Protein AF-A0A7V7VNX6-F1 (afdb_monomer)

Mean predicted aligned error: 12.17 Å

Secondary structure (DSSP, 8-state):
-----------PPP-------------S---SS-TTHHHHHHHH------GGGT---TTSS-TTTTTT-EEEEEEETTT--EEEEEEE-HHHHHHHHHHSB-EEEETTTTEEEETTTTTS--EEEEEEEE-TTS--EEEEEEESS-SSTTS-S-SSSSPP--TTHHHHHHHHHHHHHHHS---TTSHHHHHHHH-HHHHHHHHHHHHHHHHHHHHTT-HHHHHHHHHHHHHHHHHHHHHTT--HHHHHHHHHHHHHTTT-

Sequence (260 aa):
MKIISKPIVDQREPSFNVATADIKEGNLEAYSHSEQEVLEERHAGSSEFTTAALECESSLLDWEKMKGLLPAIVQHAQTGDVLMLGYMNQEAYVQTVSTRKVTFLSRSKQSLWRKGDTSGNSMEVQSIRTDCDHDVLLVLVLPKGPACHLGYSSCFQPPVSTDLGFIKTLITTIAERATAGADPIRYTTQLLNEGRERCAQKVGEEAVETVIAAVGKKPHELINETADLLFHMLVLLQACNSDFFDVIECLKKRHLKKIQ

pLDDT: mean 79.87, std 24.92, range [25.05, 98.62]

Solvent-accessible surface area (backbone atoms only — not comparable to full-atom values): 15212 Å² total; per-residue (Å²): 133,83,78,81,72,78,75,87,73,92,69,81,79,78,89,75,86,72,81,85,75,89,75,79,90,74,78,99,80,85,89,85,82,58,76,65,58,63,59,54,54,74,73,71,68,78,70,86,71,59,73,80,79,35,54,62,63,77,86,68,44,39,39,73,88,44,73,50,44,32,47,32,41,33,27,34,63,91,70,68,46,68,26,46,77,49,34,25,31,70,67,24,46,53,47,19,66,76,65,34,35,48,30,26,41,37,86,89,74,75,40,79,46,52,53,23,79,88,75,64,29,28,33,39,54,67,32,41,44,59,54,97,79,27,54,40,35,42,35,26,19,53,64,51,62,38,64,21,95,86,65,35,68,31,62,59,76,77,82,83,70,51,86,71,37,45,57,54,54,50,52,53,53,52,54,49,44,72,68,70,53,90,56,68,89,40,70,71,37,40,42,57,72,64,31,56,69,50,28,49,49,51,31,53,52,26,49,52,49,23,51,51,22,55,76,68,71,35,70,72,55,25,55,51,28,46,50,51,26,52,51,32,46,54,52,31,31,56,60,67,77,41,59,71,68,58,54,52,50,53,50,52,54,57,54,54,65,73,75,110

Nearest PDB structures (foldseek):
  7bgn-assembly3_E  TM=6.927E-01  e=2.477E-18  Medicago truncatula
  7bgm-assembly1_B  TM=6.803E-01  e=1.051E-17  Medicago truncatula
  7bgn-assembly2_D  TM=6.864E-01  e=2.039E-17  Medicago truncatula
  7bgn-assembly3_F  TM=6.843E-01  e=1.702E-17  Medicago truncatula
  7bgn-assembly2_C  TM=6.842E-01  e=3.505E-17  Medicago truncatula

Foldseek 3Di:
DPPPPDDPDPDDDDDDDDDDDDDPDDDPPDPDPCPVVVVVVVPVPPPPPDLVQAEDDPVLAPCVVVVQKAKEFEAAQQQRFGADIAIAGPVQRVCCSVVQWRWGQDPVVRDIDTQCPVPVFIWGFRHWDADPNRRHIYTHTHTPAASDPVRHVHPDPPGDADPSSVVVVLLVVLLCLCVVDQPVVDPSSVQLVVALVSLVVQLVVLVVQLVVCVVVVPVVSNVVSVVSNSSSVSSNCVRVVHDVSVVVVVVVVVVVVVVD

Radius of gyration: 24.49 Å; Cα contacts (8 Å, |Δi|>4): 299; chains: 1; bounding box: 50×39×76 Å

Structure (mmCIF, N/CA/C/O backbone):
data_AF-A0A7V7VNX6-F1
#
_entry.id   AF-A0A7V7VNX6-F1
#
loop_
_atom_site.group_PDB
_atom_site.id
_atom_site.type_symbol
_atom_site.label_atom_id
_atom_site.label_alt_id
_atom_site.label_comp_id
_atom_site.label_asym_id
_atom_site.label_entity_id
_atom_site.label_seq_id
_atom_site.pdbx_PDB_ins_code
_atom_site.Cartn_x
_atom_site.Cartn_y
_atom_site.Cartn_z
_atom_site.occupancy
_atom_site.B_iso_or_equiv
_atom_site.auth_seq_id
_atom_site.auth_comp_id
_atom_site.auth_asym_id
_atom_site.auth_atom_id
_atom_site.pdbx_PDB_model_num
ATOM 1 N N . MET A 1 1 ? 21.314 2.565 -1.904 1.00 30.91 1 MET A N 1
ATOM 2 C CA . MET A 1 1 ? 21.515 1.630 -3.028 1.00 30.91 1 MET A CA 1
ATOM 3 C C . MET A 1 1 ? 21.809 2.466 -4.269 1.00 30.91 1 MET A C 1
ATOM 5 O O . MET A 1 1 ? 20.925 3.185 -4.717 1.00 30.91 1 MET A O 1
ATOM 9 N N . LYS A 1 2 ? 23.070 2.518 -4.726 1.00 25.05 2 LYS A N 1
ATOM 10 C CA . LYS A 1 2 ? 23.410 3.151 -6.010 1.00 25.05 2 LYS A CA 1
ATOM 11 C C . LYS A 1 2 ? 22.884 2.211 -7.091 1.00 25.05 2 LYS A C 1
ATOM 13 O O . LYS A 1 2 ? 23.459 1.146 -7.276 1.00 25.05 2 LYS A O 1
ATOM 18 N N . ILE A 1 3 ? 21.777 2.572 -7.734 1.00 36.31 3 ILE A N 1
ATOM 19 C CA . ILE A 1 3 ? 21.431 1.993 -9.033 1.00 36.31 3 ILE A CA 1
ATOM 20 C C . ILE A 1 3 ? 22.605 2.379 -9.932 1.00 36.31 3 ILE A C 1
ATOM 22 O O . ILE A 1 3 ? 22.903 3.568 -10.069 1.00 36.31 3 ILE A O 1
ATOM 26 N N . ILE A 1 4 ? 23.367 1.392 -10.397 1.00 33.25 4 ILE A N 1
ATOM 27 C CA . ILE A 1 4 ? 24.495 1.625 -11.295 1.00 33.25 4 ILE A CA 1
ATOM 28 C C . ILE A 1 4 ? 23.865 1.991 -12.635 1.00 33.25 4 ILE A C 1
ATOM 30 O O . ILE A 1 4 ? 23.543 1.125 -13.436 1.00 33.25 4 ILE A O 1
ATOM 34 N N . SER A 1 5 ? 23.621 3.282 -12.843 1.00 42.94 5 SER A N 1
ATOM 35 C CA . SER A 1 5 ? 23.210 3.817 -14.133 1.00 42.94 5 SER A CA 1
ATOM 36 C C . SER A 1 5 ? 24.310 3.498 -15.146 1.00 42.94 5 SER A C 1
ATOM 38 O O . SER A 1 5 ? 25.433 3.998 -14.996 1.00 42.94 5 SER A O 1
ATOM 40 N N . LYS A 1 6 ? 24.005 2.667 -16.156 1.00 39.03 6 LYS A N 1
ATOM 41 C CA . LYS A 1 6 ? 24.826 2.554 -17.371 1.00 39.03 6 LYS A CA 1
ATOM 42 C C . LYS A 1 6 ? 25.062 4.001 -17.877 1.00 39.03 6 LYS A C 1
ATOM 44 O O . LYS A 1 6 ? 24.100 4.772 -17.938 1.00 39.03 6 LYS A O 1
ATOM 49 N N . PRO A 1 7 ? 26.310 4.436 -18.137 1.00 33.41 7 PRO A N 1
ATOM 50 C CA . PRO A 1 7 ? 26.568 5.793 -18.614 1.00 33.41 7 PRO A CA 1
ATOM 51 C C . PRO A 1 7 ? 25.861 6.014 -19.954 1.00 33.4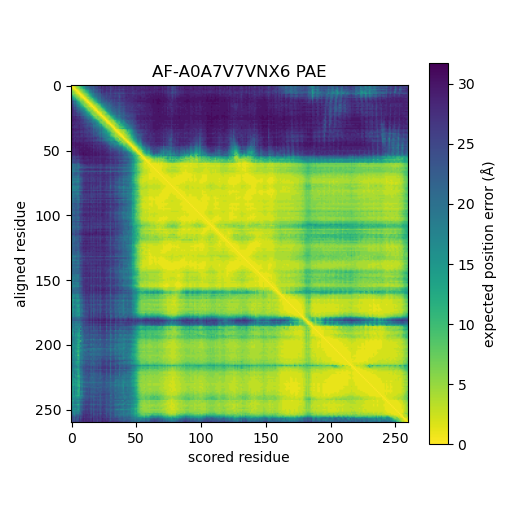1 7 PRO A C 1
ATOM 53 O O . PRO A 1 7 ? 25.836 5.115 -20.792 1.00 33.41 7 PRO A O 1
ATOM 56 N N . ILE A 1 8 ? 25.296 7.208 -20.150 1.00 39.75 8 ILE A N 1
ATOM 57 C CA . ILE A 1 8 ? 24.725 7.626 -21.434 1.00 39.75 8 ILE A CA 1
ATOM 58 C C . ILE A 1 8 ? 25.873 7.647 -22.441 1.00 39.75 8 ILE A C 1
ATOM 60 O O . ILE A 1 8 ? 26.748 8.512 -22.378 1.00 39.75 8 ILE A O 1
ATOM 64 N N . VAL A 1 9 ? 25.902 6.663 -23.335 1.00 34.81 9 VAL A N 1
ATOM 65 C CA . VAL A 1 9 ? 26.851 6.646 -24.441 1.00 34.81 9 VAL A CA 1
ATOM 66 C C . VAL A 1 9 ? 26.201 7.392 -25.600 1.00 34.81 9 VAL A C 1
ATOM 68 O O . VAL A 1 9 ? 25.237 6.911 -26.188 1.00 34.81 9 VAL A O 1
ATOM 71 N N . ASP A 1 10 ? 26.730 8.574 -25.908 1.00 38.22 10 ASP A N 1
ATOM 72 C CA . ASP A 1 10 ? 26.496 9.280 -27.170 1.00 38.22 10 ASP A CA 1
ATOM 73 C C . ASP A 1 10 ? 27.102 8.440 -28.308 1.00 38.22 10 ASP A C 1
ATOM 75 O O . ASP A 1 10 ? 28.297 8.515 -28.603 1.00 38.22 10 ASP A O 1
ATOM 79 N N . GLN A 1 11 ? 26.296 7.538 -28.872 1.00 37.41 11 GLN A N 1
ATOM 80 C CA . GLN A 1 11 ? 26.619 6.809 -30.093 1.00 37.41 11 GLN A CA 1
ATOM 81 C C . GLN A 1 11 ? 25.861 7.474 -31.235 1.00 37.41 11 GLN A C 1
ATOM 83 O O . GLN A 1 11 ? 24.648 7.324 -31.370 1.00 37.41 11 GLN A O 1
ATOM 88 N N . ARG A 1 12 ? 26.604 8.205 -32.067 1.00 33.88 12 ARG A N 1
ATOM 89 C CA . ARG A 1 12 ? 26.145 8.651 -33.383 1.00 33.88 12 ARG A CA 1
ATOM 90 C C . ARG A 1 12 ? 25.553 7.461 -34.142 1.00 33.88 12 ARG A C 1
ATOM 92 O O . ARG A 1 12 ? 26.157 6.391 -34.193 1.00 33.88 12 ARG A O 1
ATOM 99 N N . GLU A 1 13 ? 24.375 7.688 -34.708 1.00 33.34 13 GLU A N 1
ATOM 100 C CA . GLU A 1 13 ? 23.545 6.716 -35.417 1.00 33.34 13 GLU A CA 1
ATOM 101 C C . GLU A 1 13 ? 24.307 5.905 -36.481 1.00 33.34 13 GLU A C 1
ATOM 103 O O . GLU A 1 13 ? 25.050 6.478 -37.284 1.00 33.34 13 GLU A O 1
ATOM 108 N N . PRO A 1 14 ? 24.032 4.598 -36.618 1.00 30.91 14 PRO A N 1
ATOM 109 C CA . PRO A 1 14 ? 24.004 3.960 -37.917 1.00 30.91 14 PRO A CA 1
ATOM 110 C C . PRO A 1 14 ? 22.605 4.134 -38.520 1.00 30.91 14 PRO A C 1
ATOM 112 O O . PRO A 1 14 ? 21.596 3.732 -37.940 1.00 30.91 14 PRO A O 1
ATOM 115 N N . SER A 1 15 ? 22.556 4.727 -39.709 1.00 32.47 15 SER A N 1
ATOM 116 C CA . SER A 1 15 ? 21.358 4.883 -40.526 1.00 32.47 15 SER A CA 1
ATOM 117 C C . SER A 1 15 ? 20.690 3.530 -40.803 1.00 32.47 15 SER A C 1
ATOM 119 O O . SER A 1 15 ? 21.150 2.739 -41.627 1.00 32.47 15 SER A O 1
ATOM 121 N N . PHE A 1 16 ? 19.569 3.269 -40.129 1.00 30.23 16 PHE A N 1
ATOM 122 C CA . PHE A 1 16 ? 18.676 2.161 -40.455 1.00 30.23 16 PHE A CA 1
ATOM 123 C C . PHE A 1 16 ? 17.602 2.642 -41.429 1.00 30.23 16 PHE A C 1
ATOM 125 O O . PHE A 1 16 ? 16.750 3.464 -41.103 1.00 30.23 16 PHE A O 1
ATOM 132 N N . ASN A 1 17 ? 17.657 2.115 -42.650 1.00 29.33 17 ASN A N 1
ATOM 133 C CA . ASN A 1 17 ? 16.668 2.361 -43.687 1.00 29.33 17 ASN A CA 1
ATOM 134 C C . ASN A 1 17 ? 15.421 1.513 -43.377 1.00 29.33 17 ASN A C 1
ATOM 136 O O . ASN A 1 17 ? 15.400 0.310 -43.647 1.00 29.33 17 ASN A O 1
ATOM 140 N N . VAL A 1 18 ? 14.407 2.112 -42.748 1.00 33.41 18 VAL A N 1
ATOM 141 C CA . VAL A 1 18 ? 13.112 1.459 -42.511 1.00 33.41 18 VAL A CA 1
ATOM 142 C C . VAL A 1 18 ? 12.285 1.568 -43.787 1.00 33.41 18 VAL A C 1
ATOM 144 O O . VAL A 1 18 ? 11.983 2.664 -44.254 1.00 33.41 18 VAL A O 1
ATOM 147 N N . ALA A 1 19 ? 11.928 0.418 -44.358 1.00 29.33 19 ALA A N 1
ATOM 148 C CA . ALA A 1 19 ? 10.994 0.332 -45.468 1.00 29.33 19 ALA A CA 1
ATOM 149 C C . ALA A 1 19 ? 9.656 0.985 -45.080 1.00 29.33 19 ALA A C 1
ATOM 151 O O . ALA A 1 19 ? 9.024 0.607 -44.094 1.00 29.33 19 ALA A O 1
ATOM 152 N N . THR A 1 20 ? 9.244 1.974 -45.866 1.00 28.77 20 THR A N 1
ATOM 153 C CA . THR A 1 20 ? 7.962 2.668 -45.767 1.00 28.77 20 THR A CA 1
ATOM 154 C C . THR A 1 20 ? 6.811 1.682 -45.964 1.00 28.77 20 THR A C 1
ATOM 156 O O . THR A 1 20 ? 6.634 1.146 -47.057 1.00 28.77 20 THR A O 1
ATOM 159 N N . ALA A 1 21 ? 6.022 1.451 -44.915 1.00 29.48 21 ALA A N 1
ATOM 160 C CA . ALA A 1 21 ? 4.681 0.898 -45.048 1.00 29.48 21 ALA A CA 1
ATOM 161 C C . ALA A 1 21 ? 3.699 2.069 -45.187 1.00 29.48 21 ALA A C 1
ATOM 163 O O . ALA A 1 21 ? 3.610 2.914 -44.297 1.00 29.48 21 ALA A O 1
ATOM 164 N N . ASP A 1 22 ? 3.003 2.118 -46.323 1.00 30.25 22 ASP A N 1
ATOM 165 C CA . ASP A 1 22 ? 1.977 3.105 -46.658 1.00 30.25 22 ASP A CA 1
ATOM 166 C C . ASP A 1 22 ? 0.866 3.152 -45.596 1.00 30.25 22 ASP A C 1
ATOM 168 O O . ASP A 1 22 ? 0.006 2.269 -45.527 1.00 30.25 22 ASP A O 1
ATOM 172 N N . ILE A 1 23 ? 0.842 4.222 -44.801 1.00 31.52 23 ILE A N 1
ATOM 173 C CA . ILE A 1 23 ? -0.334 4.610 -44.022 1.00 31.52 23 ILE A CA 1
ATOM 174 C C . ILE A 1 23 ? -1.110 5.605 -44.881 1.00 31.52 23 ILE A C 1
ATOM 176 O O . ILE A 1 23 ? -0.691 6.743 -45.074 1.00 31.52 23 ILE A O 1
ATOM 180 N N . LYS A 1 24 ? -2.242 5.151 -45.428 1.00 31.75 24 LYS A N 1
ATOM 181 C CA . LYS A 1 24 ? -3.199 6.011 -46.128 1.00 31.75 24 LYS A CA 1
ATOM 182 C C . LYS A 1 24 ? -3.706 7.096 -45.179 1.00 31.75 24 LYS A C 1
ATOM 184 O O . LYS A 1 24 ? -4.206 6.786 -44.099 1.00 31.75 24 LYS A O 1
ATOM 189 N N . GLU A 1 25 ? -3.604 8.344 -45.624 1.00 35.03 25 GLU A N 1
ATOM 190 C CA . GLU A 1 25 ? -4.180 9.520 -44.980 1.00 35.03 25 GLU A CA 1
ATOM 191 C C . GLU A 1 25 ? -5.686 9.324 -44.757 1.00 35.03 25 GLU A C 1
ATOM 193 O O . GLU A 1 25 ? -6.476 9.226 -45.697 1.00 35.03 25 GLU A O 1
ATOM 198 N N . GLY A 1 26 ? -6.070 9.239 -43.486 1.00 29.30 26 GLY A N 1
ATOM 199 C CA . GLY A 1 26 ? -7.446 9.156 -43.024 1.00 29.30 26 GLY A CA 1
ATOM 200 C C . GLY A 1 26 ? -7.670 10.154 -41.894 1.00 29.30 26 GLY A C 1
ATOM 201 O O . GLY A 1 26 ? -7.474 9.826 -40.734 1.00 29.30 26 GLY A O 1
ATOM 202 N N . ASN A 1 27 ? -8.063 11.364 -42.287 1.00 28.70 27 ASN A N 1
ATOM 203 C CA . ASN A 1 27 ? -8.837 12.365 -41.550 1.00 28.70 27 ASN A CA 1
ATOM 204 C C . ASN A 1 27 ? -8.433 12.703 -40.093 1.00 28.70 27 ASN A C 1
ATOM 206 O O . ASN A 1 27 ? -8.951 12.158 -39.120 1.00 28.70 27 ASN A O 1
ATOM 210 N N . LEU A 1 28 ? -7.575 13.719 -39.970 1.00 32.00 28 LEU A N 1
ATOM 211 C CA . LEU A 1 28 ? -7.248 14.478 -38.757 1.00 32.00 28 LEU A CA 1
ATOM 212 C C . LEU A 1 28 ? -8.370 15.475 -38.386 1.00 32.00 28 LEU A C 1
ATOM 214 O O . LEU A 1 28 ? -8.128 16.670 -38.330 1.00 32.00 28 LEU A O 1
ATOM 218 N N . GLU A 1 29 ? -9.594 15.015 -38.123 1.00 29.80 29 GLU A N 1
ATOM 219 C CA . GLU A 1 29 ? -10.657 15.854 -37.528 1.00 29.80 29 GLU A CA 1
ATOM 220 C C . GLU A 1 29 ? -11.602 15.009 -36.656 1.00 29.80 29 GLU A C 1
ATOM 222 O O . GLU A 1 29 ? -12.767 14.803 -36.979 1.00 29.80 29 GLU A O 1
ATOM 227 N N . ALA A 1 30 ? -11.092 14.468 -35.546 1.00 30.83 30 ALA A N 1
ATOM 228 C CA . ALA A 1 30 ? -11.913 13.898 -34.469 1.00 30.83 30 ALA A CA 1
ATOM 229 C C . ALA A 1 30 ? -11.092 13.760 -33.173 1.00 30.83 30 ALA A C 1
ATOM 231 O O . ALA A 1 30 ? -10.900 12.665 -32.656 1.00 30.83 30 ALA A O 1
ATOM 232 N N . TYR A 1 31 ? -10.534 14.860 -32.665 1.00 30.11 31 TYR A N 1
ATOM 233 C CA . TYR A 1 31 ? -9.806 14.858 -31.388 1.00 30.11 31 TYR A CA 1
ATOM 234 C C . TYR A 1 31 ? -10.073 16.156 -30.620 1.00 30.11 31 TYR A C 1
ATOM 236 O O . TYR A 1 31 ? -9.188 16.975 -30.398 1.00 30.11 31 TYR A O 1
ATOM 244 N N . SER A 1 32 ? -11.337 16.394 -30.268 1.00 32.91 32 SER A N 1
ATOM 245 C CA . SER A 1 32 ? -11.697 17.495 -29.362 1.00 32.91 32 SER A CA 1
ATOM 246 C C . SER A 1 32 ? -12.973 17.270 -28.542 1.00 32.91 32 SER A C 1
ATOM 248 O O . SER A 1 32 ? -13.456 18.212 -27.921 1.00 32.91 32 SER A O 1
ATOM 250 N N . HIS A 1 33 ? -13.525 16.050 -28.480 1.00 33.16 33 HIS A N 1
ATOM 251 C CA . HIS A 1 33 ? -14.776 15.765 -27.751 1.00 33.16 33 HIS A CA 1
ATOM 252 C C . HIS A 1 33 ? -14.700 14.602 -26.744 1.00 33.16 33 HIS A C 1
ATOM 254 O O . HIS A 1 33 ? -15.727 14.046 -26.389 1.00 33.16 33 HIS A O 1
ATOM 260 N N . SER A 1 34 ? -13.517 14.255 -26.222 1.00 36.22 34 SER A N 1
ATOM 261 C CA . SER A 1 34 ? -13.381 13.148 -25.252 1.00 36.22 34 SER A CA 1
ATOM 262 C C . SER A 1 34 ? -12.864 13.543 -23.863 1.00 36.22 34 SER A C 1
ATOM 264 O O . SER A 1 34 ? -12.753 12.680 -22.999 1.00 36.22 34 SER A O 1
ATOM 266 N N . GLU A 1 35 ? -12.553 14.816 -23.589 1.00 36.50 35 GLU A N 1
ATOM 267 C CA . GLU A 1 35 ? -12.113 15.214 -22.237 1.00 36.50 35 GLU A CA 1
ATOM 268 C C . GLU A 1 35 ? -13.272 15.312 -21.229 1.00 36.50 35 GLU A C 1
ATOM 270 O O . GLU A 1 35 ? -13.045 15.149 -20.032 1.00 36.50 35 GLU A O 1
ATOM 275 N N . GLN A 1 36 ? -14.518 15.500 -21.686 1.00 31.97 36 GLN A N 1
ATOM 276 C CA . GLN A 1 36 ? -15.695 15.503 -20.805 1.00 31.97 36 GLN A CA 1
ATOM 277 C C . GLN A 1 36 ? -16.229 14.090 -20.507 1.00 31.97 36 GLN A C 1
ATOM 279 O O . GLN A 1 36 ? -16.573 13.820 -19.359 1.00 31.97 36 GLN A O 1
ATOM 284 N N . GLU A 1 37 ? -16.186 13.155 -21.463 1.00 30.67 37 GLU A N 1
ATOM 285 C CA . GLU A 1 37 ? -16.608 11.759 -21.226 1.00 30.67 37 GLU A CA 1
ATOM 286 C C . GLU A 1 37 ? -15.668 11.014 -20.258 1.00 30.67 37 GLU A C 1
ATOM 288 O O . GLU A 1 37 ? -16.124 10.257 -19.402 1.00 30.67 37 GLU A O 1
ATOM 293 N N . VAL A 1 38 ? -14.358 11.300 -20.286 1.00 34.22 38 VAL A N 1
ATOM 294 C CA . VAL A 1 38 ? -13.380 10.684 -19.362 1.00 34.22 38 VAL A CA 1
ATOM 295 C C . VAL A 1 38 ? -13.536 11.188 -17.915 1.00 34.22 38 VAL A C 1
ATOM 297 O O . VAL A 1 38 ? -13.136 10.505 -16.969 1.00 34.22 38 VAL A O 1
ATOM 300 N N . LEU A 1 39 ? -14.134 12.367 -17.708 1.00 31.17 39 LEU A N 1
ATOM 301 C CA . LEU A 1 39 ? -14.430 12.897 -16.372 1.00 31.17 39 LEU A CA 1
ATOM 302 C C . LEU A 1 39 ? -15.755 12.363 -15.806 1.00 31.17 39 LEU A C 1
ATOM 304 O O . LEU A 1 39 ? -15.836 12.148 -14.596 1.00 31.17 39 LEU A O 1
ATOM 308 N N . GLU A 1 40 ? -16.754 12.082 -16.646 1.00 28.52 40 GLU A N 1
ATOM 309 C CA . GLU A 1 40 ? -18.033 11.501 -16.204 1.00 28.52 40 GLU A CA 1
ATOM 310 C C . GLU A 1 40 ? -17.920 9.999 -15.880 1.00 28.52 40 GLU A C 1
ATOM 312 O O . GLU A 1 40 ? -18.500 9.531 -14.894 1.00 28.52 40 GLU A O 1
ATOM 317 N N . GLU A 1 41 ? -17.066 9.247 -16.585 1.00 29.52 41 GLU A N 1
ATOM 318 C CA . GLU A 1 41 ? -16.803 7.835 -16.255 1.00 29.52 41 GLU A CA 1
ATOM 319 C C . GLU A 1 41 ? -16.069 7.639 -14.914 1.00 29.52 41 GLU A C 1
ATOM 321 O O . GLU A 1 41 ? -16.170 6.573 -14.298 1.00 29.52 41 GLU A O 1
ATOM 326 N N . ARG A 1 42 ? -15.414 8.681 -14.374 1.00 34.56 42 ARG A N 1
ATOM 327 C CA . ARG A 1 42 ? -14.827 8.647 -13.019 1.00 34.56 42 ARG A CA 1
ATOM 328 C C . ARG A 1 42 ? -15.874 8.581 -11.903 1.00 34.56 42 ARG A C 1
ATOM 330 O O . ARG A 1 42 ? -15.495 8.354 -10.755 1.00 34.56 42 ARG A O 1
ATOM 337 N N . HIS A 1 43 ? -17.160 8.793 -12.192 1.00 33.28 43 HIS A N 1
ATOM 338 C CA . HIS A 1 43 ? -18.246 8.733 -11.200 1.00 33.28 43 HIS A CA 1
ATOM 339 C C . HIS A 1 43 ? -19.267 7.609 -11.439 1.00 33.28 43 HIS A C 1
ATOM 341 O O . HIS A 1 43 ? -20.097 7.367 -10.567 1.00 33.28 43 HIS A O 1
ATOM 347 N N . ALA A 1 44 ? -19.183 6.872 -12.551 1.00 29.02 44 ALA A N 1
ATOM 348 C CA . ALA A 1 44 ? -20.148 5.818 -12.895 1.00 29.02 44 ALA A CA 1
ATOM 349 C C . ALA A 1 44 ? -19.641 4.377 -12.655 1.00 29.02 44 ALA A C 1
ATOM 351 O O . ALA A 1 44 ? -20.372 3.411 -12.862 1.00 29.02 44 ALA A O 1
ATOM 352 N N . GLY A 1 45 ? -18.395 4.211 -12.203 1.00 31.20 45 GLY A N 1
ATOM 353 C CA . GLY A 1 45 ? -17.734 2.910 -12.045 1.00 31.20 45 GLY A CA 1
ATOM 354 C C . GLY A 1 45 ? -17.749 2.313 -10.635 1.00 31.20 45 GLY A C 1
ATOM 355 O O . GLY A 1 45 ? -16.879 1.494 -10.331 1.00 31.20 45 GLY A O 1
ATOM 356 N N . SER A 1 46 ? -18.682 2.704 -9.760 1.00 35.00 46 SER A N 1
ATOM 357 C CA . SER A 1 46 ? -18.901 2.007 -8.488 1.00 35.00 46 SER A CA 1
ATOM 358 C C . SER A 1 46 ? -19.530 0.642 -8.775 1.00 35.00 46 SER A C 1
ATOM 360 O O . SER A 1 46 ? -20.751 0.495 -8.780 1.00 35.00 46 SER A O 1
ATOM 362 N N . SER A 1 47 ? -18.690 -0.353 -9.067 1.00 37.94 47 SER A N 1
ATOM 363 C CA . SER A 1 47 ? -19.120 -1.746 -9.155 1.00 37.94 47 SER A CA 1
ATOM 364 C C . SER A 1 47 ? -19.873 -2.101 -7.878 1.00 37.94 47 SER A C 1
ATOM 366 O O . SER A 1 47 ? -19.341 -1.873 -6.788 1.00 37.94 47 SER A O 1
ATOM 368 N N . GLU A 1 48 ? -21.073 -2.657 -8.020 1.00 34.09 48 GLU A N 1
ATOM 369 C CA . GLU A 1 48 ? -21.860 -3.263 -6.950 1.00 34.09 48 GLU A CA 1
ATOM 370 C C . GLU A 1 48 ? -21.040 -4.350 -6.234 1.00 34.09 48 GLU A C 1
ATOM 372 O O . GLU A 1 48 ? -21.147 -5.544 -6.501 1.00 34.09 48 GLU A O 1
ATOM 377 N N . PHE A 1 49 ? -20.193 -3.942 -5.292 1.00 35.97 49 PHE A N 1
ATOM 378 C CA . PHE A 1 49 ? -19.755 -4.810 -4.216 1.00 35.97 49 PHE A CA 1
ATOM 379 C C . PHE A 1 49 ? -20.951 -4.940 -3.285 1.00 35.97 49 PHE A C 1
ATOM 381 O O . PHE A 1 49 ? -21.213 -4.070 -2.456 1.00 35.97 49 PHE A O 1
ATOM 388 N N . THR A 1 50 ? -21.711 -6.018 -3.456 1.00 33.12 50 THR A N 1
ATOM 389 C CA . THR A 1 50 ? -22.772 -6.410 -2.528 1.00 33.12 50 THR A CA 1
ATOM 390 C C . THR A 1 50 ? -22.263 -6.311 -1.089 1.00 33.12 50 THR A C 1
ATOM 392 O O . THR A 1 50 ? -21.224 -6.886 -0.750 1.00 33.12 50 THR A O 1
ATOM 395 N N . THR A 1 51 ? -23.016 -5.610 -0.243 1.00 41.00 51 THR A N 1
ATOM 396 C CA . THR A 1 51 ? -22.757 -5.324 1.180 1.00 41.00 51 THR A CA 1
ATOM 397 C C . THR A 1 51 ? -22.331 -6.565 1.984 1.00 41.00 51 THR A C 1
ATOM 399 O O . THR A 1 51 ? -21.551 -6.460 2.924 1.00 41.00 51 THR A O 1
ATOM 402 N N . ALA A 1 52 ? -22.741 -7.759 1.545 1.00 39.81 52 ALA A N 1
ATOM 403 C CA . ALA A 1 52 ? -22.405 -9.055 2.135 1.00 39.81 52 ALA A CA 1
ATOM 404 C C . ALA A 1 52 ? -20.907 -9.442 2.101 1.00 39.81 52 ALA A C 1
ATOM 406 O O . ALA A 1 52 ? -20.475 -10.249 2.915 1.00 39.81 52 ALA A O 1
ATOM 407 N N . ALA A 1 53 ? -20.090 -8.887 1.196 1.00 46.78 53 ALA A N 1
ATOM 408 C CA . ALA A 1 53 ? -18.658 -9.223 1.110 1.00 46.78 53 ALA A CA 1
ATOM 409 C C . ALA A 1 53 ? -17.759 -8.349 2.012 1.00 46.78 53 ALA A C 1
ATOM 411 O O . ALA A 1 53 ? -16.548 -8.580 2.121 1.00 46.78 53 ALA A O 1
ATOM 412 N N . LEU A 1 54 ? -18.327 -7.317 2.637 1.00 57.25 54 LEU A N 1
ATOM 413 C CA . LEU A 1 54 ? -17.582 -6.227 3.270 1.00 57.25 54 LEU A CA 1
ATOM 414 C C . LEU A 1 54 ? -17.404 -6.415 4.784 1.00 57.25 54 LEU A C 1
ATOM 416 O O . LEU A 1 54 ? -16.451 -5.882 5.355 1.00 57.25 54 LEU A O 1
ATOM 420 N N . GLU A 1 55 ? -18.269 -7.195 5.429 1.00 67.56 55 GLU A N 1
ATOM 421 C CA . GLU A 1 55 ? -18.450 -7.165 6.882 1.00 67.56 55 GLU A CA 1
ATOM 422 C C . GLU A 1 55 ? -18.543 -8.587 7.453 1.00 67.56 55 GLU A C 1
ATOM 424 O O . GLU A 1 55 ? -19.181 -9.462 6.874 1.00 67.56 55 GLU A O 1
ATOM 429 N N . CYS A 1 56 ? -17.886 -8.827 8.590 1.00 75.00 56 CYS A N 1
ATOM 430 C CA . CYS A 1 56 ? -18.126 -10.027 9.385 1.00 75.00 56 CYS A CA 1
ATOM 431 C C . CYS A 1 56 ? -19.417 -9.813 10.187 1.00 75.00 56 CYS A C 1
ATOM 433 O O . CYS A 1 56 ? -19.634 -8.735 10.750 1.00 75.00 56 CYS A O 1
ATOM 435 N N . GLU A 1 57 ? -20.302 -10.802 10.240 1.00 79.25 57 GLU A N 1
ATOM 436 C CA . GLU A 1 57 ? -21.500 -10.665 11.059 1.00 79.25 57 GLU A CA 1
ATOM 437 C C . GLU A 1 57 ? -21.099 -10.611 12.540 1.00 79.25 57 GLU A C 1
ATOM 439 O O . GLU A 1 57 ? -20.412 -11.499 13.039 1.00 79.25 57 GLU A O 1
ATOM 444 N N . SER A 1 58 ? -21.516 -9.563 13.259 1.00 81.56 58 SER A N 1
ATOM 445 C CA . SER A 1 58 ? -21.112 -9.360 14.661 1.00 81.56 58 SER A CA 1
ATOM 446 C C . SER A 1 58 ? -21.523 -10.515 15.584 1.00 81.56 58 SER A C 1
ATOM 448 O O . SER A 1 58 ? -20.959 -10.631 16.671 1.00 81.56 58 SER A O 1
ATOM 450 N N . SER A 1 59 ? -22.522 -11.306 15.183 1.00 84.56 59 SER A N 1
ATOM 451 C CA . SER A 1 59 ? -23.042 -12.483 15.886 1.00 84.56 59 SER A CA 1
ATOM 452 C C . SER A 1 59 ? -22.096 -13.687 15.840 1.00 84.56 59 SER A C 1
ATOM 454 O O . SER A 1 59 ? -22.196 -14.552 16.703 1.00 84.56 59 SER A O 1
ATOM 456 N N . LEU A 1 60 ? -21.179 -13.740 14.867 1.00 89.88 60 LEU A N 1
ATOM 457 C CA . LEU A 1 60 ? -20.201 -14.823 14.711 1.00 89.88 60 LEU A CA 1
ATOM 458 C C . LEU A 1 60 ? -18.955 -14.636 15.582 1.00 89.88 60 LEU A C 1
ATOM 460 O O . LEU A 1 60 ? -18.202 -15.582 15.777 1.00 89.88 60 LEU A O 1
ATOM 464 N N . LEU A 1 61 ? -18.720 -13.418 16.072 1.00 95.31 61 LEU A N 1
ATOM 465 C CA . LEU A 1 61 ? -17.516 -13.059 16.813 1.00 95.31 61 LEU A CA 1
ATOM 466 C C . LEU A 1 61 ? -17.584 -13.540 18.265 1.00 95.31 61 LEU A C 1
ATOM 468 O O . LEU A 1 61 ? -18.587 -13.322 18.953 1.00 95.31 61 LEU A O 1
ATOM 472 N N . ASP A 1 62 ? -16.490 -14.117 18.759 1.00 96.19 62 ASP A N 1
ATOM 473 C CA . ASP A 1 62 ? -16.404 -14.660 20.115 1.00 96.19 62 ASP A CA 1
ATOM 474 C C . ASP A 1 62 ? -16.076 -13.566 21.146 1.00 96.19 62 ASP A C 1
ATOM 476 O O . ASP A 1 62 ? -14.994 -13.472 21.739 1.00 96.19 62 ASP A O 1
ATOM 480 N N . TRP A 1 63 ? -17.054 -12.681 21.351 1.00 96.50 63 TRP A N 1
ATOM 481 C CA . TRP A 1 63 ? -16.971 -11.619 22.349 1.00 96.50 63 TRP A CA 1
ATOM 482 C C . TRP A 1 63 ? -16.805 -12.176 23.763 1.00 96.50 63 TRP A C 1
ATOM 484 O O . TRP A 1 63 ? -16.131 -11.548 24.574 1.00 96.50 63 TRP A O 1
ATOM 494 N N . GLU A 1 64 ? -17.408 -13.321 24.086 1.00 96.69 64 GLU A N 1
ATOM 495 C CA . GLU A 1 64 ? -17.378 -13.880 25.440 1.00 96.69 64 GLU A CA 1
ATOM 496 C C . GLU A 1 64 ? -15.971 -14.356 25.815 1.00 96.69 64 GLU A C 1
ATOM 498 O O . GLU A 1 64 ? -15.434 -13.917 26.841 1.00 96.69 64 GLU A O 1
ATOM 503 N N . LYS A 1 65 ? -15.329 -15.156 24.949 1.00 96.25 65 LYS A N 1
ATOM 504 C CA . LYS A 1 65 ? -13.939 -15.614 25.123 1.00 96.25 65 LYS A CA 1
ATOM 505 C C . LYS A 1 65 ? -12.988 -14.442 25.344 1.00 96.25 65 LYS A C 1
ATOM 507 O O . LYS A 1 65 ? -12.133 -14.488 26.234 1.00 96.25 65 LYS A O 1
ATOM 512 N N . MET A 1 66 ? -13.197 -13.355 24.602 1.00 97.31 66 MET A N 1
ATOM 513 C CA . MET A 1 66 ? -12.375 -12.143 24.669 1.00 97.31 66 MET A CA 1
ATOM 514 C C . MET A 1 66 ? -12.894 -11.082 25.647 1.00 97.31 66 MET A C 1
ATOM 516 O O . MET A 1 66 ? -12.418 -9.944 25.644 1.00 97.31 66 MET A O 1
ATOM 520 N N . LYS A 1 67 ? -13.840 -11.437 26.530 1.00 96.38 67 LYS A N 1
ATOM 521 C CA . LYS A 1 67 ? -14.380 -10.566 27.594 1.00 96.38 67 LYS A CA 1
ATOM 522 C C . LYS A 1 67 ? -14.898 -9.218 27.071 1.00 96.38 67 LYS A C 1
ATOM 524 O O . LYS A 1 67 ? -14.667 -8.167 27.668 1.00 96.38 67 LYS A O 1
ATOM 529 N N . GLY A 1 68 ? -15.582 -9.256 25.933 1.00 95.69 68 GLY A N 1
ATOM 530 C CA . GLY A 1 68 ? -16.205 -8.122 25.257 1.00 95.69 68 GLY A CA 1
ATOM 531 C C . GLY A 1 68 ? -15.235 -7.224 24.491 1.00 95.69 68 GLY A C 1
ATOM 532 O O . GLY A 1 68 ? -15.640 -6.140 24.071 1.00 95.69 68 GLY A O 1
ATOM 533 N N . LEU A 1 69 ? -13.969 -7.627 24.325 1.00 97.38 69 LEU A N 1
ATOM 534 C CA . LEU A 1 69 ? -12.934 -6.777 23.748 1.00 97.38 69 LEU A CA 1
ATOM 535 C C . LEU A 1 69 ? -12.019 -7.543 22.783 1.00 97.38 69 LEU A C 1
ATOM 537 O O . LEU A 1 69 ? -11.014 -8.128 23.186 1.00 97.38 69 LEU A O 1
ATOM 541 N N . LEU A 1 70 ? -12.325 -7.465 21.491 1.00 98.06 70 LEU A N 1
ATOM 542 C CA . LEU A 1 70 ? -11.557 -8.140 20.449 1.00 98.06 70 LEU A CA 1
ATOM 543 C C . LEU A 1 70 ? -10.314 -7.329 20.056 1.00 98.06 70 LEU A C 1
ATOM 545 O O . LEU A 1 70 ? -10.411 -6.106 19.876 1.00 98.06 70 LEU A O 1
ATOM 549 N N . PRO A 1 71 ? -9.145 -7.966 19.877 1.00 98.38 71 PRO A N 1
ATOM 550 C CA . PRO A 1 71 ? -8.038 -7.368 19.149 1.00 98.38 71 PRO A CA 1
ATOM 551 C C . PRO A 1 71 ? -8.436 -7.129 17.687 1.00 98.38 71 PRO A C 1
ATOM 553 O O . PRO A 1 71 ? -9.062 -7.961 17.036 1.00 98.38 71 PRO A O 1
ATOM 556 N N . ALA A 1 72 ? -8.038 -5.976 17.162 1.00 98.19 72 ALA A N 1
ATOM 557 C CA . ALA A 1 72 ? -8.255 -5.585 15.779 1.00 98.19 72 ALA A CA 1
ATOM 558 C C . ALA A 1 72 ? -6.918 -5.209 15.140 1.00 98.19 72 ALA A C 1
ATOM 560 O O . ALA A 1 72 ? -6.330 -4.165 15.448 1.00 98.19 72 ALA A O 1
ATOM 561 N N . ILE A 1 73 ? -6.436 -6.078 14.256 1.00 98.50 73 ILE A N 1
ATOM 562 C CA . ILE A 1 73 ? -5.273 -5.842 13.408 1.00 98.50 73 ILE A CA 1
ATOM 563 C C . ILE A 1 73 ? -5.727 -4.963 12.249 1.00 98.50 73 ILE A C 1
ATOM 565 O O . ILE A 1 73 ? -6.612 -5.335 11.483 1.00 98.50 73 ILE A O 1
ATOM 569 N N . VAL A 1 74 ? -5.115 -3.793 12.109 1.00 98.19 74 VAL A N 1
ATOM 570 C CA . VAL A 1 74 ? -5.380 -2.888 10.992 1.00 98.19 74 VAL A CA 1
ATOM 571 C C . VAL A 1 74 ? -4.274 -3.033 9.962 1.00 98.19 74 VAL A C 1
ATOM 573 O O . VAL A 1 74 ? -3.101 -2.825 10.279 1.00 98.19 74 VAL A O 1
ATOM 576 N N . GLN A 1 75 ? -4.651 -3.356 8.729 1.00 97.00 75 GLN A N 1
ATOM 577 C CA . GLN A 1 75 ? -3.733 -3.607 7.622 1.00 97.00 75 GLN A CA 1
ATOM 578 C C . GLN A 1 75 ? -4.077 -2.721 6.420 1.00 97.00 75 GLN A C 1
ATOM 580 O O . GLN A 1 75 ? -5.243 -2.457 6.129 1.00 97.00 75 GLN A O 1
ATOM 585 N N . HIS A 1 76 ? -3.059 -2.252 5.704 1.00 94.94 76 HIS A N 1
ATOM 586 C CA . HIS A 1 76 ? -3.243 -1.490 4.476 1.00 94.94 76 HIS A CA 1
ATOM 587 C C . HIS A 1 76 ? -3.828 -2.382 3.374 1.00 94.94 76 HIS A C 1
ATOM 589 O O . HIS A 1 76 ? -3.191 -3.350 2.961 1.00 94.94 76 HIS A O 1
ATOM 595 N N . ALA A 1 77 ? -4.992 -2.020 2.834 1.00 93.94 77 ALA A N 1
ATOM 596 C CA . ALA A 1 77 ? -5.735 -2.855 1.886 1.00 93.94 77 ALA A CA 1
ATOM 597 C C . ALA A 1 77 ? -4.973 -3.130 0.576 1.00 93.94 77 ALA A C 1
ATOM 599 O O . ALA A 1 77 ? -5.060 -4.221 0.024 1.00 93.94 77 ALA A O 1
ATOM 600 N N . GLN A 1 78 ? -4.211 -2.149 0.081 1.00 89.62 78 GLN A N 1
ATOM 601 C CA . GLN A 1 78 ? -3.431 -2.300 -1.156 1.00 89.62 78 GLN A CA 1
ATOM 602 C C . GLN A 1 78 ? -2.047 -2.937 -0.964 1.00 89.62 78 GLN A C 1
ATOM 604 O O . GLN A 1 78 ? -1.585 -3.643 -1.854 1.00 89.62 78 GLN A O 1
ATOM 609 N N . THR A 1 79 ? -1.366 -2.682 0.160 1.00 89.44 79 THR A N 1
ATOM 610 C CA . THR A 1 79 ? 0.059 -3.034 0.311 1.00 89.44 79 THR A CA 1
ATOM 611 C C . THR A 1 79 ? 0.297 -4.205 1.248 1.00 89.44 79 THR A C 1
ATOM 613 O O . THR A 1 79 ? 1.387 -4.761 1.249 1.00 89.44 79 THR A O 1
ATOM 616 N N . GLY A 1 80 ? -0.703 -4.580 2.049 1.00 91.12 80 GLY A N 1
ATOM 617 C CA . GLY A 1 80 ? -0.577 -5.646 3.039 1.00 91.12 80 GLY A CA 1
ATOM 618 C C . GLY A 1 80 ? 0.216 -5.254 4.290 1.00 91.12 80 GLY A C 1
ATOM 619 O O . GLY A 1 80 ? 0.398 -6.092 5.171 1.00 91.12 80 GLY A O 1
ATOM 620 N N . ASP A 1 81 ? 0.657 -4.001 4.425 1.00 92.31 81 ASP A N 1
ATOM 621 C CA . ASP A 1 81 ? 1.404 -3.570 5.611 1.00 92.31 81 ASP A CA 1
ATOM 622 C C . ASP A 1 81 ? 0.502 -3.584 6.842 1.00 92.31 81 ASP A C 1
ATOM 624 O O . ASP A 1 81 ? -0.578 -2.986 6.838 1.00 92.31 81 ASP A O 1
ATOM 628 N N . VAL A 1 82 ? 0.965 -4.203 7.926 1.00 95.38 82 VAL A N 1
ATOM 629 C CA . VAL A 1 82 ? 0.303 -4.072 9.224 1.00 95.38 82 VAL A CA 1
ATOM 630 C C . VAL A 1 82 ? 0.574 -2.665 9.761 1.00 95.38 82 VAL A C 1
ATOM 632 O O . VAL A 1 82 ? 1.722 -2.269 9.970 1.00 95.38 82 VAL A O 1
ATOM 635 N N . LEU A 1 83 ? -0.491 -1.895 9.976 1.00 96.19 83 LEU A N 1
ATOM 636 C CA . LEU A 1 83 ? -0.426 -0.487 10.365 1.00 96.19 83 LEU A CA 1
ATOM 637 C C . LEU A 1 83 ? -0.432 -0.322 11.882 1.00 96.19 83 LEU A C 1
ATOM 639 O O . LEU A 1 83 ? 0.357 0.445 12.432 1.00 96.19 83 LEU A O 1
ATOM 643 N N . MET A 1 84 ? -1.338 -1.020 12.563 1.00 96.94 84 MET A N 1
ATOM 644 C CA . MET A 1 84 ? -1.461 -0.979 14.018 1.00 96.94 84 MET A CA 1
ATOM 645 C C . MET A 1 84 ? -2.311 -2.137 14.539 1.00 96.94 84 MET A C 1
ATOM 647 O O . MET A 1 84 ? -3.058 -2.760 13.789 1.00 96.94 84 MET A O 1
ATOM 651 N N . LEU A 1 85 ? -2.232 -2.367 15.847 1.00 97.94 85 LEU A N 1
ATOM 652 C CA . LEU A 1 85 ? -3.190 -3.176 16.589 1.00 97.94 85 LEU A CA 1
ATOM 653 C C . LEU A 1 85 ? -3.965 -2.266 17.542 1.00 97.94 85 LEU A C 1
ATOM 655 O O . LEU A 1 85 ? -3.376 -1.460 18.267 1.00 97.94 85 LEU A O 1
ATOM 659 N N . GLY A 1 86 ? -5.284 -2.399 17.534 1.00 96.94 86 GLY A N 1
ATOM 660 C CA . GLY A 1 86 ? -6.167 -1.782 18.513 1.00 96.94 86 GLY A CA 1
ATOM 661 C C . GLY A 1 86 ? -7.118 -2.808 19.111 1.00 96.94 86 GLY A C 1
ATOM 662 O O . GLY A 1 86 ? -6.987 -4.003 18.870 1.00 96.94 86 GLY A O 1
ATOM 663 N N . TYR A 1 87 ? -8.066 -2.328 19.906 1.00 98.12 87 TYR A N 1
ATOM 664 C CA . TYR A 1 87 ? -9.092 -3.163 20.517 1.00 98.12 87 TYR A CA 1
ATOM 665 C C . TYR A 1 87 ? -10.463 -2.559 20.246 1.00 98.12 87 TYR A C 1
ATOM 667 O O . TYR A 1 87 ? -10.630 -1.338 20.329 1.00 98.12 87 TYR A O 1
ATOM 675 N N . MET A 1 88 ? -11.433 -3.405 19.924 1.00 98.06 88 MET A N 1
ATOM 676 C CA . MET A 1 88 ? -12.816 -3.014 19.671 1.00 98.06 88 MET A CA 1
ATOM 677 C C . MET A 1 88 ? -13.721 -3.770 20.634 1.00 98.06 88 MET A C 1
ATOM 679 O O . MET A 1 88 ? -13.587 -4.979 20.785 1.00 98.06 88 MET A O 1
ATOM 683 N N . ASN A 1 89 ? -14.626 -3.057 21.298 1.00 97.12 89 ASN A N 1
ATOM 684 C CA . ASN A 1 89 ? -15.821 -3.671 21.867 1.00 97.12 89 ASN A CA 1
ATOM 685 C C . ASN A 1 89 ? -16.935 -3.678 20.809 1.00 97.12 89 ASN A C 1
ATOM 687 O O . ASN A 1 89 ? -16.768 -3.134 19.713 1.00 97.12 89 ASN A O 1
ATOM 691 N N . GLN A 1 90 ? -18.086 -4.253 21.148 1.00 96.06 90 GLN A N 1
ATOM 692 C CA . GLN A 1 90 ? -19.216 -4.345 20.225 1.00 96.06 90 GLN A CA 1
ATOM 693 C C . GLN A 1 90 ? -19.678 -2.967 19.712 1.00 96.06 90 GLN A C 1
ATOM 695 O O . GLN A 1 90 ? -19.961 -2.812 18.528 1.00 96.06 90 GLN A O 1
ATOM 700 N N . GLU A 1 91 ? -19.677 -1.933 20.560 1.00 96.38 91 GLU A N 1
ATOM 701 C CA . GLU A 1 91 ? -20.042 -0.569 20.150 1.00 96.38 91 GLU A CA 1
ATOM 702 C C . GLU A 1 91 ? -19.029 0.033 19.159 1.00 96.38 91 GLU A C 1
ATOM 704 O O . GLU A 1 91 ? -19.418 0.586 18.128 1.00 96.38 91 GLU A O 1
ATOM 709 N N . ALA A 1 92 ? -17.725 -0.119 19.421 1.00 97.25 92 ALA A N 1
ATOM 710 C CA . ALA A 1 92 ? -16.664 0.313 18.511 1.00 97.25 92 ALA A CA 1
ATOM 711 C C . ALA A 1 92 ? -16.760 -0.394 17.150 1.00 97.25 92 ALA A C 1
ATOM 713 O O . ALA A 1 92 ? -16.552 0.238 16.110 1.00 97.25 92 ALA A O 1
ATOM 714 N N . TYR A 1 93 ? -17.104 -1.686 17.154 1.00 96.38 93 TYR A N 1
ATOM 715 C CA . TYR A 1 93 ? -17.320 -2.471 15.942 1.00 96.38 93 TYR A CA 1
ATOM 716 C C . TYR A 1 93 ? -18.497 -1.935 15.126 1.00 96.38 93 TYR A C 1
ATOM 718 O O . TYR A 1 93 ? -18.327 -1.603 13.953 1.00 96.38 93 TYR A O 1
ATOM 726 N N . VAL A 1 94 ? -19.660 -1.763 15.763 1.00 94.94 94 VAL A N 1
ATOM 727 C CA . VAL A 1 94 ? -20.865 -1.222 15.115 1.00 94.94 94 VAL A CA 1
ATOM 728 C C . VAL A 1 94 ? -20.589 0.155 14.515 1.00 94.94 94 VAL A C 1
ATOM 730 O O . VAL A 1 94 ? -20.917 0.385 13.353 1.00 94.94 94 VAL A O 1
ATOM 733 N N . GLN A 1 95 ? -19.916 1.048 15.252 1.00 95.75 95 GLN A N 1
ATOM 734 C CA . GLN A 1 95 ? -19.531 2.354 14.712 1.00 95.75 95 GLN A CA 1
ATOM 735 C C . GLN A 1 95 ? -18.544 2.244 13.546 1.00 95.75 95 GLN A C 1
ATOM 737 O O . GLN A 1 95 ? -18.628 3.018 12.592 1.00 95.75 95 GLN A O 1
ATOM 742 N N . THR A 1 96 ? -17.598 1.307 13.608 1.00 96.19 96 THR A N 1
ATOM 743 C CA . THR A 1 96 ? -16.626 1.096 12.528 1.00 96.19 96 THR A CA 1
ATOM 744 C C . THR A 1 96 ? -17.316 0.659 11.243 1.00 96.19 96 THR A C 1
ATOM 746 O O . THR A 1 96 ? -17.049 1.229 10.184 1.00 96.19 96 THR A O 1
ATOM 749 N N . VAL A 1 97 ? -18.240 -0.297 11.349 1.00 94.19 97 VAL A N 1
ATOM 750 C CA . VAL A 1 97 ? -19.053 -0.785 10.231 1.00 94.19 97 VAL A CA 1
ATOM 751 C C . VAL A 1 97 ? -19.925 0.337 9.667 1.00 94.19 97 VAL A C 1
ATOM 753 O O . VAL A 1 97 ? -19.856 0.630 8.474 1.00 94.19 97 VAL A O 1
ATOM 756 N N . SER A 1 98 ? -20.679 1.031 10.526 1.00 93.38 98 SER A N 1
ATOM 757 C CA . SER A 1 98 ? -21.656 2.033 10.090 1.00 93.38 98 SER A CA 1
ATOM 758 C C . SER A 1 98 ? -21.015 3.283 9.485 1.00 93.38 98 SER A C 1
ATOM 760 O O . SER A 1 98 ? -21.570 3.882 8.569 1.00 93.38 98 SER A O 1
ATOM 762 N N . THR A 1 99 ? -19.854 3.703 9.997 1.00 94.38 99 THR A N 1
ATOM 763 C CA . THR A 1 99 ? -19.184 4.936 9.547 1.00 94.38 99 THR A CA 1
ATOM 764 C C . THR A 1 99 ? -18.099 4.700 8.508 1.00 94.38 99 THR A C 1
ATOM 766 O O . THR A 1 99 ? -17.563 5.672 7.974 1.00 94.38 99 THR A O 1
ATOM 769 N N . ARG A 1 100 ? -17.727 3.435 8.262 1.00 95.19 100 ARG A N 1
ATOM 770 C CA . ARG A 1 100 ? -16.558 3.045 7.457 1.00 95.19 100 ARG A CA 1
ATOM 771 C C . ARG A 1 100 ? -15.251 3.703 7.918 1.00 95.19 100 ARG A C 1
ATOM 773 O O . ARG A 1 100 ? -14.313 3.854 7.137 1.00 95.19 100 ARG A O 1
ATOM 780 N N . LYS A 1 101 ? -15.162 4.074 9.198 1.00 95.12 101 LYS A N 1
ATOM 781 C CA . LYS A 1 101 ? -13.967 4.647 9.828 1.00 95.12 101 LYS A CA 1
ATOM 782 C C . LYS A 1 101 ? -13.596 3.845 11.062 1.00 95.12 101 LYS A C 1
ATOM 784 O O . LYS A 1 101 ? -14.432 3.622 11.935 1.00 95.12 101 LYS A O 1
ATOM 789 N N . VAL A 1 102 ? -12.324 3.471 11.164 1.00 96.44 102 VAL A N 1
ATOM 790 C CA . VAL A 1 102 ? -11.830 2.668 12.291 1.00 96.44 102 VAL A CA 1
ATOM 791 C C . VAL A 1 102 ? -12.091 3.374 13.621 1.00 96.44 102 VAL A C 1
ATOM 793 O O . VAL A 1 102 ? -11.572 4.464 13.876 1.00 96.44 102 VAL A O 1
ATOM 796 N N . THR A 1 103 ? -12.877 2.727 14.476 1.00 97.19 103 THR A N 1
ATOM 797 C CA . THR A 1 103 ? -13.200 3.173 15.830 1.00 97.19 103 THR A CA 1
ATOM 798 C C . THR A 1 103 ? -12.732 2.117 16.820 1.00 97.19 103 THR A C 1
ATOM 800 O O . THR A 1 103 ? -12.997 0.935 16.647 1.00 97.19 103 THR A O 1
ATOM 803 N N . PHE A 1 104 ? -12.017 2.537 17.857 1.00 97.56 104 PHE A N 1
ATOM 804 C CA . PHE A 1 104 ? -11.470 1.655 18.883 1.00 97.56 104 PHE A CA 1
ATOM 805 C C . PHE A 1 104 ? -12.027 2.013 20.258 1.00 97.56 104 PHE A C 1
ATOM 807 O O . PHE A 1 104 ? -12.466 3.140 20.491 1.00 97.56 104 PHE A O 1
ATOM 814 N N . LEU A 1 105 ? -11.907 1.082 21.203 1.00 97.12 105 LEU A N 1
ATOM 815 C CA . LEU A 1 105 ? -12.054 1.367 22.624 1.00 97.12 105 LEU A CA 1
ATOM 816 C C . LEU A 1 105 ? -10.676 1.644 23.239 1.00 97.12 105 LEU A C 1
ATOM 818 O O . LEU A 1 105 ? -9.759 0.820 23.179 1.00 97.12 105 LEU A O 1
ATOM 822 N N . SER A 1 106 ? -10.521 2.804 23.877 1.00 94.00 106 SER A N 1
ATOM 823 C CA . SER A 1 106 ? -9.342 3.076 24.698 1.00 94.00 106 SER A CA 1
ATOM 824 C C . SER A 1 106 ? -9.442 2.307 26.012 1.00 94.00 106 SER A C 1
ATOM 826 O O . SER A 1 106 ? -10.257 2.641 26.868 1.00 94.00 106 SER A O 1
ATOM 828 N N . ARG A 1 107 ? -8.574 1.311 26.215 1.00 92.56 107 ARG A N 1
ATOM 829 C CA . ARG A 1 107 ? -8.557 0.511 27.456 1.00 92.56 107 ARG A CA 1
ATOM 830 C C . ARG A 1 107 ? -8.243 1.338 28.705 1.00 92.56 107 ARG A C 1
ATOM 832 O O . ARG A 1 107 ? -8.704 1.001 29.787 1.00 92.56 107 ARG A O 1
ATOM 839 N N . SER A 1 108 ? -7.469 2.414 28.569 1.00 91.06 108 SER A N 1
ATOM 840 C CA . SER A 1 108 ? -7.122 3.287 29.695 1.00 91.06 108 SER A CA 1
ATOM 841 C C . SER A 1 108 ? -8.202 4.323 29.991 1.00 91.06 108 SER A C 1
ATOM 843 O O . SER A 1 108 ? -8.474 4.595 31.154 1.00 91.06 108 SER A O 1
ATOM 845 N N . LYS A 1 109 ? -8.825 4.898 28.954 1.00 91.62 109 LYS A N 1
ATOM 846 C CA . LYS A 1 109 ? -9.841 5.955 29.107 1.00 91.62 109 LYS A CA 1
ATOM 847 C C . LYS A 1 109 ? -11.276 5.426 29.171 1.00 91.62 109 LYS A C 1
ATOM 849 O O . LYS A 1 109 ? -12.174 6.210 29.441 1.00 91.62 109 LYS A O 1
ATOM 854 N N . GLN A 1 110 ? -11.480 4.132 28.906 1.00 92.06 110 GLN A N 1
ATOM 855 C CA . GLN A 1 110 ? -12.791 3.473 28.845 1.00 92.06 110 GLN A CA 1
ATOM 856 C 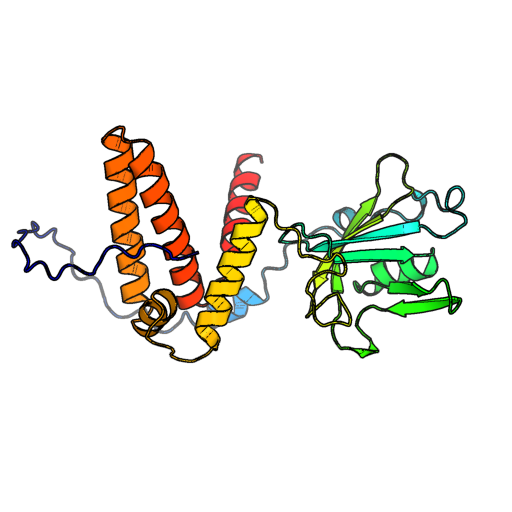C . GLN A 1 110 ? -13.790 4.238 27.966 1.00 92.06 110 GLN A C 1
ATOM 858 O O . GLN A 1 110 ? -14.962 4.385 28.291 1.00 92.06 110 GLN A O 1
ATOM 863 N N . SER A 1 111 ? -13.297 4.757 26.842 1.00 94.94 111 SER A N 1
ATOM 864 C CA . SER A 1 111 ? -14.077 5.555 25.906 1.00 94.94 111 SER A CA 1
ATOM 865 C C . SER A 1 111 ? -13.752 5.184 24.468 1.00 94.94 111 SER A C 1
ATOM 867 O O . SER A 1 111 ? -12.634 4.755 24.147 1.00 94.94 111 SER A O 1
ATOM 869 N N . LEU A 1 112 ? -14.750 5.342 23.601 1.00 96.25 112 LEU A N 1
ATOM 870 C CA . LEU A 1 112 ? -14.566 5.198 22.169 1.00 96.25 112 LEU A CA 1
ATOM 871 C C . LEU A 1 112 ? -13.703 6.332 21.630 1.00 96.25 112 LEU A C 1
ATOM 873 O O . LEU A 1 112 ? -13.831 7.489 22.034 1.00 96.25 112 LEU A O 1
ATOM 877 N N . TRP A 1 113 ? -12.834 5.996 20.688 1.00 94.94 113 TRP A N 1
ATOM 878 C CA . TRP A 1 113 ? -12.092 6.981 19.924 1.00 94.94 113 TRP A CA 1
ATOM 879 C C . TRP A 1 113 ? -11.950 6.505 18.486 1.00 94.94 113 TRP A C 1
ATOM 881 O O . TRP A 1 113 ? -11.577 5.363 18.207 1.00 94.94 113 TRP A O 1
ATOM 891 N N . ARG A 1 114 ? -12.257 7.399 17.554 1.00 94.56 114 ARG A N 1
ATOM 892 C CA . ARG A 1 114 ? -12.144 7.127 16.130 1.00 94.56 114 ARG A CA 1
ATOM 893 C C . ARG A 1 114 ? -10.793 7.595 15.622 1.00 94.56 114 ARG A C 1
ATOM 895 O O . ARG A 1 114 ? -10.328 8.698 15.929 1.00 94.56 114 ARG A O 1
ATOM 902 N N . LYS A 1 115 ? -10.120 6.728 14.867 1.00 93.88 115 LYS A N 1
ATOM 903 C CA . LYS A 1 115 ? -8.779 7.007 14.363 1.00 93.88 115 LYS A CA 1
ATOM 904 C C . LYS A 1 115 ? -8.839 8.188 13.399 1.00 93.88 115 LYS A C 1
ATOM 906 O O . LYS A 1 115 ? -9.514 8.130 12.376 1.00 93.88 115 LYS A O 1
ATOM 911 N N . GLY A 1 116 ? -8.083 9.235 13.726 1.00 91.56 116 GLY A N 1
ATOM 912 C CA . GLY A 1 116 ? -7.938 10.424 12.889 1.00 91.56 116 GLY A CA 1
ATOM 913 C C . GLY A 1 116 ? -8.858 11.591 13.239 1.00 91.56 116 GLY A C 1
ATOM 914 O O . GLY A 1 116 ? -8.643 12.656 12.677 1.00 91.56 116 GLY A O 1
ATOM 915 N N . ASP A 1 117 ? -9.798 11.462 14.183 1.00 91.12 117 ASP A N 1
ATOM 916 C CA . ASP A 1 117 ? -10.712 12.568 14.534 1.00 91.12 117 ASP A CA 1
ATOM 917 C C . ASP A 1 117 ? -9.972 13.822 15.030 1.00 91.12 117 ASP A C 1
ATOM 919 O O . ASP A 1 117 ? -10.389 14.941 14.757 1.00 91.12 117 ASP A O 1
ATOM 923 N N . THR A 1 118 ? -8.839 13.648 15.717 1.00 89.06 118 THR A N 1
ATOM 924 C CA . THR A 1 118 ? -7.997 14.770 16.166 1.00 89.06 118 THR A CA 1
ATOM 925 C C . THR A 1 118 ? -6.920 15.152 15.151 1.00 89.06 118 THR A C 1
ATOM 927 O O . THR A 1 118 ? -6.609 16.327 15.005 1.00 89.06 118 THR A O 1
ATOM 930 N N . SER A 1 119 ? -6.309 14.174 14.474 1.00 92.06 119 SER A N 1
ATOM 931 C CA . SER A 1 119 ? -5.112 14.407 13.650 1.00 92.06 119 SER A CA 1
ATOM 932 C C . SER A 1 119 ? -5.388 14.550 12.152 1.00 92.06 119 SER A C 1
ATOM 934 O O . SER A 1 119 ? -4.449 14.746 11.393 1.00 92.06 119 SER A O 1
ATOM 936 N N . GLY A 1 120 ? -6.623 14.328 11.697 1.00 92.88 120 GLY A N 1
ATOM 937 C CA . GLY A 1 120 ? -6.977 14.184 10.278 1.00 92.88 120 GLY A CA 1
ATOM 938 C C . GLY A 1 120 ? -6.584 12.834 9.657 1.00 92.88 120 GLY A C 1
ATOM 939 O O . GLY A 1 120 ? -7.162 12.436 8.646 1.00 92.88 120 GLY A O 1
ATOM 940 N N . ASN A 1 121 ? -5.674 12.083 10.296 1.00 94.38 121 ASN A N 1
ATOM 941 C CA . ASN A 1 121 ? -5.139 10.812 9.789 1.00 94.38 121 ASN A CA 1
ATOM 942 C C . ASN A 1 121 ? -6.111 9.645 9.995 1.00 94.38 121 ASN A C 1
ATOM 944 O O . ASN A 1 121 ? -5.894 8.771 10.850 1.00 94.38 121 ASN A O 1
ATOM 948 N N . SER A 1 122 ? -7.218 9.697 9.258 1.00 94.69 122 SER A N 1
ATOM 949 C CA . SER A 1 122 ? -8.291 8.706 9.281 1.00 94.69 122 SER A CA 1
ATOM 950 C C . SER A 1 122 ? -7.937 7.447 8.493 1.00 94.69 122 SER A C 1
ATOM 952 O O . SER A 1 122 ? -6.989 7.423 7.712 1.00 94.69 122 SER A O 1
ATOM 954 N N . MET A 1 123 ? -8.683 6.374 8.739 1.00 96.69 123 MET A N 1
ATOM 955 C CA . MET A 1 123 ? -8.524 5.090 8.060 1.00 96.69 123 MET A CA 1
ATOM 956 C C . MET A 1 123 ? -9.885 4.639 7.551 1.00 96.69 123 MET A C 1
ATOM 958 O O . MET A 1 123 ? -10.791 4.390 8.350 1.00 96.69 123 MET A O 1
ATOM 962 N N . GLU A 1 124 ? -10.018 4.583 6.231 1.00 96.94 124 GLU A N 1
ATOM 963 C CA . GLU A 1 124 ? -11.252 4.214 5.547 1.00 96.94 124 GLU A CA 1
ATOM 964 C C . GLU A 1 124 ? -11.335 2.696 5.398 1.00 96.94 124 GLU A C 1
ATOM 966 O O . GLU A 1 124 ? -10.464 2.080 4.781 1.00 96.94 124 GLU A O 1
ATOM 971 N N . VAL A 1 125 ? -12.366 2.091 5.982 1.00 97.00 125 VAL A N 1
ATOM 972 C CA . VAL A 1 125 ? -12.533 0.635 6.044 1.00 97.00 125 VAL A CA 1
ATOM 973 C C . VAL A 1 125 ? -12.950 0.086 4.686 1.00 97.00 125 VAL A C 1
ATOM 975 O O . VAL A 1 125 ? -14.015 0.423 4.169 1.00 97.00 125 VAL A O 1
ATOM 978 N N . GLN A 1 126 ? -12.121 -0.807 4.152 1.00 95.81 126 GLN A N 1
ATOM 979 C CA . GLN A 1 126 ? -12.365 -1.528 2.904 1.00 95.81 126 GLN A CA 1
ATOM 980 C C . GLN A 1 126 ? -13.022 -2.881 3.157 1.00 95.81 126 GLN A C 1
ATOM 982 O O . GLN A 1 126 ? -13.922 -3.272 2.427 1.00 95.81 126 GLN A O 1
ATOM 987 N N . SER A 1 127 ? -12.605 -3.598 4.201 1.00 95.69 127 SER A N 1
ATOM 988 C CA . SER A 1 127 ? -13.259 -4.843 4.606 1.00 95.69 127 SER A CA 1
ATOM 989 C C . SER A 1 127 ? -12.894 -5.222 6.031 1.00 95.69 127 SER A C 1
ATOM 991 O O . SER A 1 127 ? -11.789 -4.914 6.484 1.00 95.69 127 SER A O 1
ATOM 993 N N . ILE A 1 128 ? -13.766 -5.979 6.690 1.00 96.44 128 ILE A N 1
ATOM 994 C CA . ILE A 1 128 ? -13.470 -6.611 7.977 1.00 96.44 128 ILE A CA 1
ATOM 995 C C . ILE A 1 128 ? -13.580 -8.131 7.833 1.00 96.44 128 ILE A C 1
ATOM 997 O O . ILE A 1 128 ? -14.490 -8.649 7.179 1.00 96.44 128 ILE A O 1
ATOM 1001 N N . ARG A 1 129 ? -12.617 -8.842 8.414 1.00 95.12 129 ARG A N 1
ATOM 1002 C CA . ARG A 1 129 ? -12.542 -10.304 8.488 1.00 95.12 129 ARG A CA 1
ATOM 1003 C C . ARG A 1 129 ? -12.251 -10.718 9.923 1.00 95.12 129 ARG A C 1
ATOM 1005 O O . ARG A 1 129 ? -11.797 -9.900 10.720 1.00 95.12 129 ARG A O 1
ATOM 1012 N N . THR A 1 130 ? -12.476 -11.985 10.219 1.00 96.56 130 THR A N 1
ATOM 1013 C CA . THR A 1 130 ? -12.076 -12.603 11.480 1.00 96.56 130 THR A CA 1
ATOM 1014 C C . THR A 1 130 ? -11.297 -13.883 11.199 1.00 96.56 130 THR A C 1
ATOM 1016 O O . THR A 1 130 ? -11.323 -14.377 10.066 1.00 96.56 130 THR A O 1
ATOM 1019 N N . ASP A 1 131 ? -10.548 -14.365 12.180 1.00 96.25 131 ASP A N 1
ATOM 1020 C CA . ASP A 1 131 ? -9.798 -15.612 12.092 1.00 96.25 131 ASP A CA 1
ATOM 1021 C C . ASP A 1 131 ? -10.685 -16.848 12.320 1.00 96.25 131 ASP A C 1
ATOM 1023 O O . ASP A 1 131 ? -11.917 -16.769 12.324 1.00 96.25 131 ASP A O 1
ATOM 1027 N N . CYS A 1 132 ? -10.060 -18.026 12.376 1.00 96.19 132 CYS A N 1
ATOM 1028 C CA . CYS A 1 132 ? -10.754 -19.312 12.312 1.00 96.19 132 CYS A CA 1
ATOM 1029 C C . CYS A 1 132 ? -11.544 -19.668 13.577 1.00 96.19 132 CYS A C 1
ATOM 1031 O O . CYS A 1 132 ? -12.454 -20.490 13.490 1.00 96.19 132 CYS A O 1
ATOM 1033 N N . ASP A 1 133 ? -11.212 -19.071 14.718 1.00 96.44 133 ASP A N 1
ATOM 1034 C CA . ASP A 1 133 ? -11.926 -19.194 15.991 1.00 96.44 133 ASP A CA 1
ATOM 1035 C C . ASP A 1 133 ? -12.603 -17.884 16.422 1.00 96.44 133 ASP A C 1
ATOM 1037 O O . ASP A 1 133 ? -13.081 -17.776 17.550 1.00 96.44 133 ASP A O 1
ATOM 1041 N N . HIS A 1 134 ? -12.716 -16.939 15.484 1.00 96.75 134 HIS A N 1
ATOM 1042 C CA . HIS A 1 134 ? -13.553 -15.746 15.559 1.00 96.75 134 HIS A CA 1
ATOM 1043 C C . HIS A 1 134 ? -13.225 -14.772 16.700 1.00 96.75 134 HIS A C 1
ATOM 1045 O O . HIS A 1 134 ? -14.102 -14.028 17.154 1.00 96.75 134 HIS A O 1
ATOM 1051 N N . ASP A 1 135 ? -11.976 -14.757 17.169 1.00 97.25 135 ASP A N 1
ATOM 1052 C CA . ASP A 1 135 ? -11.560 -13.979 18.339 1.00 97.25 135 ASP A CA 1
ATOM 1053 C C . ASP A 1 135 ? -10.593 -12.825 18.012 1.00 97.25 135 ASP A C 1
ATOM 1055 O O . ASP A 1 135 ? -10.309 -11.985 18.874 1.00 97.25 135 ASP A O 1
ATOM 1059 N N . VAL A 1 136 ? -10.184 -12.695 16.745 1.00 97.94 136 VAL A N 1
ATOM 1060 C CA . VAL A 1 136 ? -9.427 -11.550 16.223 1.00 97.94 136 VAL A CA 1
ATOM 1061 C C . VAL A 1 136 ? -10.117 -10.947 15.006 1.00 97.94 136 VAL A C 1
ATOM 1063 O O . VAL A 1 136 ? -10.661 -11.643 14.151 1.00 97.94 136 VAL A O 1
ATOM 1066 N N . LEU A 1 137 ? -10.052 -9.620 14.881 1.00 97.94 137 LEU A N 1
ATOM 1067 C CA . LEU A 1 137 ? -10.459 -8.901 13.676 1.00 97.94 137 LEU A CA 1
ATOM 1068 C C . LEU A 1 137 ? -9.246 -8.531 12.818 1.00 97.94 137 LEU A C 1
ATOM 1070 O O . LEU A 1 137 ? -8.272 -7.961 13.311 1.00 97.94 137 LEU A O 1
ATOM 1074 N N . LEU A 1 138 ? -9.350 -8.757 11.510 1.00 98.06 138 LEU A N 1
ATOM 1075 C CA . LEU A 1 138 ? -8.491 -8.155 10.493 1.00 98.06 138 LEU A CA 1
ATOM 1076 C C . LEU A 1 138 ? -9.286 -7.084 9.742 1.00 98.06 138 LEU A C 1
ATOM 1078 O O . LEU A 1 138 ? -10.248 -7.380 9.032 1.00 98.06 138 LEU A O 1
ATOM 1082 N N . VAL A 1 139 ? -8.872 -5.830 9.893 1.00 98.12 139 VAL A N 1
ATOM 1083 C CA . VAL A 1 139 ? -9.510 -4.658 9.289 1.00 98.12 139 VAL A CA 1
ATOM 1084 C C . VAL A 1 139 ? -8.609 -4.130 8.177 1.00 98.12 139 VAL A C 1
ATOM 1086 O O . VAL A 1 139 ? -7.551 -3.552 8.442 1.00 98.12 139 VAL A O 1
ATOM 1089 N N . LEU A 1 140 ? -9.028 -4.315 6.926 1.00 97.88 140 LEU A N 1
ATOM 1090 C CA . LEU A 1 140 ? -8.341 -3.746 5.768 1.00 97.88 140 LEU A CA 1
ATOM 1091 C C . LEU A 1 140 ? -8.785 -2.300 5.570 1.00 97.88 140 LEU A C 1
ATOM 1093 O O . LEU A 1 140 ? -9.985 -2.021 5.514 1.00 97.88 140 LEU A O 1
ATOM 1097 N N . VAL A 1 141 ? -7.826 -1.382 5.448 1.00 97.44 141 VAL A N 1
ATOM 1098 C CA . VAL A 1 141 ? -8.095 0.060 5.353 1.00 97.44 141 VAL A CA 1
ATOM 1099 C C . VAL A 1 141 ? -7.272 0.758 4.277 1.00 97.44 141 VAL A C 1
ATOM 1101 O O . VAL A 1 141 ? -6.173 0.321 3.934 1.00 97.44 141 VAL A O 1
ATOM 1104 N N . LEU A 1 142 ? -7.773 1.901 3.808 1.00 95.50 142 LEU A N 1
ATOM 1105 C CA . LEU A 1 142 ? -6.987 2.920 3.112 1.00 95.50 142 LEU A CA 1
ATOM 1106 C C . LEU A 1 142 ? -6.697 4.078 4.088 1.00 95.50 142 LEU A C 1
ATOM 1108 O O . LEU A 1 142 ? -7.633 4.756 4.526 1.00 95.50 142 LEU A O 1
ATOM 1112 N N . PRO A 1 143 ? -5.434 4.294 4.501 1.00 95.62 143 PRO A N 1
ATOM 1113 C CA . PRO A 1 143 ? -5.085 5.372 5.420 1.00 95.62 143 PRO A CA 1
ATOM 1114 C C . PRO A 1 143 ? -4.993 6.728 4.702 1.00 95.62 143 PRO A C 1
ATOM 1116 O O . PRO A 1 143 ? -4.392 6.845 3.638 1.00 95.62 143 PRO A O 1
ATOM 1119 N N . LYS A 1 144 ? -5.528 7.783 5.323 1.00 94.25 144 LYS A N 1
ATOM 1120 C CA . LYS A 1 144 ? -5.391 9.181 4.881 1.00 94.25 144 LYS A CA 1
ATOM 1121 C C . LYS A 1 144 ? -4.286 9.868 5.680 1.00 94.25 144 LYS A C 1
ATOM 1123 O O . LYS A 1 144 ? -4.574 10.666 6.560 1.00 94.25 144 LYS A O 1
ATOM 1128 N N . GLY A 1 145 ? -3.030 9.511 5.415 1.00 91.81 145 GLY A N 1
ATOM 1129 C CA . GLY A 1 145 ? -1.858 9.988 6.163 1.00 91.81 145 GLY A CA 1
ATOM 1130 C C . GLY A 1 145 ? -1.266 8.930 7.108 1.00 91.81 145 GLY A C 1
ATOM 1131 O O . GLY A 1 145 ? -1.650 7.759 7.044 1.00 91.81 145 GLY A O 1
ATOM 1132 N N . PRO A 1 146 ? -0.309 9.296 7.980 1.00 93.25 146 PRO A N 1
ATOM 1133 C CA . PRO A 1 146 ? 0.409 8.329 8.805 1.00 93.25 146 PRO A CA 1
ATOM 1134 C C . PRO A 1 146 ? -0.487 7.655 9.853 1.00 93.25 146 PRO A C 1
ATOM 1136 O O . PRO A 1 146 ? -1.298 8.292 10.539 1.00 93.25 146 PRO A O 1
ATOM 1139 N N . ALA A 1 147 ? -0.307 6.342 10.022 1.00 93.94 147 ALA A N 1
ATOM 1140 C CA . ALA A 1 147 ? -1.005 5.585 11.056 1.00 93.94 147 ALA A CA 1
ATOM 1141 C C . ALA A 1 147 ? -0.517 5.963 12.459 1.00 93.94 147 ALA A C 1
ATOM 1143 O O . ALA A 1 147 ? -1.325 6.078 13.384 1.00 93.94 147 ALA A O 1
ATOM 1144 N N . CYS A 1 148 ? 0.791 6.185 12.601 1.00 93.69 148 CYS A N 1
ATOM 1145 C CA . CYS A 1 148 ? 1.441 6.459 13.871 1.00 93.69 148 CYS A CA 1
ATOM 1146 C C . CYS A 1 148 ? 1.447 7.960 14.194 1.00 93.69 148 CYS A C 1
ATOM 1148 O O . CYS A 1 148 ? 1.640 8.808 13.325 1.00 93.69 148 CYS A O 1
ATOM 1150 N N . HIS A 1 149 ? 1.300 8.292 15.476 1.00 90.31 149 HIS A N 1
ATOM 1151 C CA . HIS A 1 149 ? 1.359 9.672 15.970 1.00 90.31 149 HIS A CA 1
ATOM 1152 C C . HIS A 1 149 ? 2.756 10.305 15.845 1.00 90.31 149 HIS A C 1
ATOM 1154 O O . HIS A 1 149 ? 2.874 11.522 15.893 1.00 90.31 149 HIS A O 1
ATOM 1160 N N . LEU A 1 150 ? 3.799 9.491 15.653 1.00 92.94 150 LEU A N 1
ATOM 1161 C CA . LEU A 1 150 ? 5.167 9.943 15.378 1.00 92.94 150 LEU A CA 1
ATOM 1162 C C . LEU A 1 150 ? 5.408 10.264 13.891 1.00 92.94 150 LEU A C 1
ATOM 1164 O O . LEU A 1 150 ? 6.537 10.534 13.502 1.00 92.94 150 LEU A O 1
ATOM 1168 N N . GLY A 1 151 ? 4.374 10.193 13.047 1.00 91.19 151 GLY A N 1
ATOM 1169 C CA . GLY A 1 151 ? 4.479 10.460 11.610 1.00 91.19 151 GLY A CA 1
ATOM 1170 C C . GLY A 1 151 ? 4.834 9.240 10.757 1.00 91.19 151 GLY A C 1
ATOM 1171 O O . GLY A 1 151 ? 4.880 9.349 9.537 1.00 91.19 151 GLY A O 1
ATOM 1172 N N . TYR A 1 152 ? 5.034 8.064 11.358 1.00 92.00 152 TYR A N 1
ATOM 1173 C CA . TYR A 1 152 ? 5.304 6.836 10.609 1.00 92.00 152 TYR A CA 1
ATOM 1174 C C . TYR A 1 152 ? 4.043 6.231 9.974 1.00 92.00 152 TYR A C 1
ATOM 1176 O O . TYR A 1 152 ? 2.937 6.306 10.522 1.00 92.00 152 TYR A O 1
ATOM 1184 N N . SER A 1 153 ? 4.228 5.550 8.840 1.00 91.06 153 SER A N 1
ATOM 1185 C CA . SER A 1 153 ? 3.170 4.812 8.138 1.00 91.06 153 SER A CA 1
ATOM 1186 C C . SER A 1 153 ? 2.604 3.649 8.956 1.00 91.06 153 SER A C 1
ATOM 1188 O O . SER A 1 153 ? 1.425 3.346 8.817 1.00 91.06 153 SER A O 1
ATOM 1190 N N . SER A 1 154 ? 3.408 3.045 9.837 1.00 94.19 154 SER A N 1
ATOM 1191 C CA . SER A 1 154 ? 3.021 1.971 10.756 1.00 94.19 154 SER A CA 1
ATOM 1192 C C . SER A 1 154 ? 3.511 2.256 12.177 1.00 94.19 154 SER A C 1
ATOM 1194 O O . SER A 1 154 ? 4.558 2.878 12.381 1.00 94.19 154 SER A O 1
ATOM 1196 N N . CYS A 1 155 ? 2.760 1.786 13.172 1.00 95.81 155 CYS A N 1
ATOM 1197 C CA . CYS A 1 155 ? 3.174 1.793 14.573 1.00 95.81 155 CYS A CA 1
ATOM 1198 C C . CYS A 1 155 ? 4.330 0.820 14.854 1.00 95.81 155 CYS A C 1
ATOM 1200 O O . CYS A 1 155 ? 5.045 1.008 15.835 1.00 95.81 155 CYS A O 1
ATOM 1202 N N . PHE A 1 156 ? 4.516 -0.206 14.020 1.00 94.00 156 PHE A N 1
ATOM 1203 C CA . PHE A 1 156 ? 5.578 -1.197 14.182 1.00 94.00 156 PHE A CA 1
ATOM 1204 C C . PHE A 1 156 ? 6.880 -0.657 13.583 1.00 94.00 156 PHE A C 1
ATOM 1206 O O . PHE A 1 156 ? 6.964 -0.417 12.380 1.00 94.00 156 PHE A O 1
ATOM 1213 N N . GLN A 1 157 ? 7.872 -0.419 14.444 1.00 90.69 157 GLN A N 1
ATOM 1214 C CA . GLN A 1 157 ? 9.166 0.162 14.088 1.00 90.69 157 GLN A CA 1
ATOM 1215 C C . GLN A 1 157 ? 10.311 -0.773 14.518 1.00 90.69 157 GLN A C 1
ATOM 1217 O O . GLN A 1 157 ? 10.217 -1.354 15.603 1.00 90.69 157 GLN A O 1
ATOM 1222 N N . PRO A 1 158 ? 11.396 -0.901 13.726 1.00 86.31 158 PRO A N 1
ATOM 1223 C CA . PRO A 1 158 ? 11.635 -0.261 12.421 1.00 86.31 158 PRO A CA 1
ATOM 1224 C C . PRO A 1 158 ? 10.674 -0.772 11.328 1.00 86.31 158 PRO A C 1
ATOM 1226 O O . PRO A 1 158 ? 10.073 -1.832 11.511 1.00 86.31 158 PRO A O 1
ATOM 1229 N N . PRO A 1 159 ? 10.488 -0.037 10.212 1.00 79.56 159 PRO A N 1
ATOM 1230 C CA . PRO A 1 159 ? 9.591 -0.473 9.149 1.00 79.56 159 PRO A CA 1
ATOM 1231 C C . PRO A 1 159 ? 10.041 -1.831 8.610 1.00 79.56 159 PRO A C 1
ATOM 1233 O O . PRO A 1 159 ? 11.196 -2.012 8.224 1.00 79.56 159 PRO A O 1
ATOM 1236 N N . VAL A 1 160 ? 9.111 -2.781 8.580 1.00 74.88 160 VAL A N 1
ATOM 1237 C CA . VAL A 1 160 ? 9.321 -4.093 7.969 1.00 74.88 160 VAL A CA 1
ATOM 1238 C C . VAL A 1 160 ? 8.808 -4.014 6.541 1.00 74.88 160 VAL A C 1
ATOM 1240 O O . VAL A 1 160 ? 7.638 -3.709 6.325 1.00 74.88 160 VAL A O 1
ATOM 1243 N N . SER A 1 161 ? 9.683 -4.275 5.575 1.00 77.25 161 SER A N 1
ATOM 1244 C CA . SER A 1 161 ? 9.298 -4.422 4.174 1.00 77.25 161 SER A CA 1
ATOM 1245 C C . SER A 1 161 ? 9.456 -5.882 3.786 1.00 77.25 161 SER A C 1
ATOM 1247 O O . SER A 1 161 ? 10.499 -6.483 4.040 1.00 77.25 161 SER A O 1
ATOM 1249 N N . THR A 1 162 ? 8.408 -6.465 3.214 1.00 85.88 162 THR A N 1
ATOM 1250 C CA . THR A 1 162 ? 8.514 -7.764 2.545 1.00 85.88 162 THR A CA 1
ATOM 1251 C C . THR A 1 162 ? 9.202 -7.577 1.193 1.00 85.88 162 THR A C 1
ATOM 1253 O O . THR A 1 162 ? 9.263 -6.459 0.677 1.00 85.88 162 THR A O 1
ATOM 1256 N N . ASP A 1 163 ? 9.666 -8.661 0.571 1.00 86.62 163 ASP A N 1
ATOM 1257 C CA . ASP A 1 163 ? 10.292 -8.580 -0.757 1.00 86.62 163 ASP A CA 1
ATOM 1258 C C . ASP A 1 163 ? 9.372 -7.897 -1.787 1.00 86.62 163 ASP A C 1
ATOM 1260 O O . ASP A 1 163 ? 9.819 -7.072 -2.579 1.00 86.62 163 ASP A O 1
ATOM 1264 N N . LEU A 1 164 ? 8.059 -8.160 -1.726 1.00 86.62 164 LEU A N 1
ATOM 1265 C CA . LEU A 1 164 ? 7.064 -7.467 -2.555 1.00 86.62 164 LEU A CA 1
ATOM 1266 C C . LEU A 1 164 ? 6.728 -6.061 -2.035 1.00 86.62 164 LEU A C 1
ATOM 1268 O O . LEU A 1 164 ? 6.455 -5.160 -2.830 1.00 86.62 164 LEU A O 1
ATOM 1272 N N . GLY A 1 165 ? 6.788 -5.844 -0.719 1.00 86.44 165 GLY A N 1
ATOM 1273 C CA . GLY A 1 165 ? 6.640 -4.529 -0.092 1.00 86.44 165 GLY A CA 1
ATOM 1274 C C . GLY A 1 165 ? 7.683 -3.519 -0.579 1.00 86.44 165 GLY A C 1
ATOM 1275 O O . GLY A 1 165 ? 7.398 -2.322 -0.649 1.00 86.44 165 GLY A O 1
ATOM 1276 N N . PHE A 1 166 ? 8.851 -3.986 -1.029 1.00 89.56 166 PHE A N 1
ATOM 1277 C CA . PHE A 1 166 ? 9.858 -3.132 -1.655 1.00 89.56 166 PHE A CA 1
ATOM 1278 C C . PHE A 1 166 ? 9.331 -2.389 -2.894 1.00 89.56 166 PHE A C 1
ATOM 1280 O O . PHE A 1 166 ? 9.706 -1.236 -3.108 1.00 89.56 166 PHE A O 1
ATOM 1287 N N . ILE A 1 167 ? 8.410 -2.981 -3.668 1.00 91.19 167 ILE A N 1
ATOM 1288 C CA . ILE A 1 167 ? 7.794 -2.305 -4.824 1.00 91.19 167 ILE A CA 1
ATOM 1289 C C . ILE A 1 167 ? 7.023 -1.059 -4.380 1.00 91.19 167 ILE A C 1
ATOM 1291 O O . ILE A 1 167 ? 7.154 -0.005 -5.000 1.00 91.19 167 ILE A O 1
ATOM 1295 N N . LYS A 1 168 ? 6.295 -1.127 -3.258 1.00 88.88 168 LYS A N 1
ATOM 1296 C CA . LYS A 1 168 ? 5.651 0.053 -2.662 1.00 88.88 168 LYS A CA 1
ATOM 1297 C C . LYS A 1 168 ? 6.689 1.106 -2.286 1.00 88.88 168 LYS A C 1
ATOM 1299 O O . LYS A 1 168 ? 6.520 2.271 -2.631 1.00 88.88 168 LYS A O 1
ATOM 1304 N N . THR A 1 169 ? 7.767 0.710 -1.602 1.00 89.00 169 THR A N 1
ATOM 1305 C CA . THR A 1 169 ? 8.854 1.634 -1.239 1.00 89.00 169 THR A CA 1
ATOM 1306 C C . THR A 1 169 ? 9.427 2.331 -2.473 1.00 89.00 169 THR A C 1
ATOM 1308 O O . THR A 1 169 ? 9.679 3.537 -2.436 1.00 89.00 169 THR A O 1
ATOM 1311 N N . LEU A 1 170 ? 9.596 1.595 -3.573 1.00 92.25 170 LEU A N 1
ATOM 1312 C CA . LEU A 1 170 ? 10.083 2.132 -4.837 1.00 92.25 170 LEU A CA 1
ATOM 1313 C C . LEU A 1 170 ? 9.098 3.138 -5.449 1.00 92.25 170 LEU A C 1
ATOM 1315 O O . LEU A 1 170 ? 9.520 4.237 -5.802 1.00 92.25 170 LEU A O 1
ATOM 1319 N N . ILE A 1 171 ? 7.802 2.812 -5.500 1.00 92.31 171 ILE A N 1
ATOM 1320 C CA . ILE A 1 171 ? 6.739 3.722 -5.967 1.00 92.31 171 ILE A CA 1
ATOM 1321 C C . ILE A 1 171 ? 6.730 5.013 -5.143 1.00 92.31 171 ILE A C 1
ATOM 1323 O O . ILE A 1 171 ? 6.796 6.102 -5.709 1.00 92.31 171 ILE A O 1
ATOM 1327 N N . THR A 1 172 ? 6.725 4.910 -3.808 1.00 89.56 172 THR A N 1
ATOM 1328 C CA . THR A 1 172 ? 6.762 6.081 -2.917 1.00 89.56 172 THR A CA 1
ATOM 1329 C C . THR A 1 172 ? 8.016 6.918 -3.154 1.00 89.56 172 THR A C 1
ATOM 1331 O O . THR A 1 172 ? 7.923 8.133 -3.281 1.00 89.56 172 THR A O 1
ATOM 1334 N N . THR A 1 173 ? 9.178 6.279 -3.312 1.00 90.88 173 THR A N 1
ATOM 1335 C CA . THR A 1 173 ? 10.439 6.980 -3.602 1.00 90.88 173 THR A CA 1
ATOM 1336 C C . THR A 1 173 ? 10.388 7.726 -4.942 1.00 90.88 173 THR A C 1
ATOM 1338 O O . THR A 1 173 ? 10.944 8.819 -5.058 1.00 90.88 173 THR A O 1
ATOM 1341 N N . ILE A 1 174 ? 9.761 7.147 -5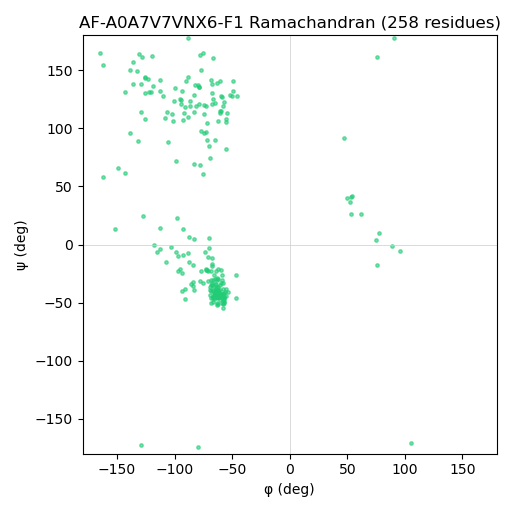.971 1.00 92.69 174 ILE A N 1
ATOM 1342 C CA . ILE A 1 174 ? 9.588 7.788 -7.284 1.00 92.69 174 ILE A CA 1
ATOM 1343 C C . ILE A 1 174 ? 8.648 8.997 -7.162 1.00 92.69 174 ILE A C 1
ATOM 1345 O O . ILE A 1 174 ? 9.000 10.077 -7.636 1.00 92.69 174 ILE A O 1
ATOM 1349 N N . ALA A 1 175 ? 7.514 8.847 -6.474 1.00 89.94 175 ALA A N 1
ATOM 1350 C CA . ALA A 1 175 ? 6.556 9.928 -6.238 1.00 89.94 175 ALA A CA 1
ATOM 1351 C C . ALA A 1 175 ? 7.169 11.086 -5.431 1.00 89.94 175 ALA A C 1
ATOM 1353 O O . ALA A 1 175 ? 7.050 12.250 -5.813 1.00 89.94 175 ALA A O 1
ATOM 1354 N N . GLU A 1 176 ? 7.907 10.783 -4.359 1.00 88.56 176 GLU A N 1
ATOM 1355 C CA . GLU A 1 176 ? 8.637 11.787 -3.577 1.00 88.56 176 GLU A CA 1
ATOM 1356 C C . GLU A 1 176 ? 9.610 12.572 -4.464 1.00 88.56 176 GLU A C 1
ATOM 1358 O O . GLU A 1 176 ? 9.612 13.802 -4.437 1.00 88.56 176 GLU A O 1
ATOM 1363 N N . ARG A 1 177 ? 10.378 11.883 -5.320 1.00 88.56 177 ARG A N 1
ATOM 1364 C CA . ARG A 1 177 ? 11.311 12.524 -6.266 1.00 88.56 177 ARG A CA 1
ATOM 1365 C C . ARG A 1 177 ? 10.617 13.378 -7.322 1.00 88.56 177 ARG A C 1
ATOM 1367 O O . ARG A 1 177 ? 11.221 14.349 -7.764 1.00 88.56 177 ARG A O 1
ATOM 1374 N N . ALA A 1 178 ? 9.385 13.046 -7.706 1.00 85.38 178 ALA A N 1
ATOM 1375 C CA . ALA A 1 178 ? 8.583 13.876 -8.601 1.00 85.38 178 ALA A CA 1
ATOM 1376 C C . ALA A 1 178 ? 8.180 15.208 -7.941 1.00 85.38 178 ALA A C 1
ATOM 1378 O O . ALA A 1 178 ? 8.103 16.233 -8.610 1.00 85.38 178 ALA A O 1
ATOM 1379 N N . THR A 1 179 ? 7.955 15.205 -6.621 1.00 81.94 179 THR A N 1
ATOM 1380 C CA . THR A 1 179 ? 7.502 16.390 -5.862 1.00 81.94 179 THR A CA 1
ATOM 1381 C C . THR A 1 179 ? 8.627 17.221 -5.242 1.00 81.94 179 THR A C 1
ATOM 1383 O O . THR A 1 179 ? 8.444 18.414 -5.014 1.00 81.94 179 THR A O 1
ATOM 1386 N N . ALA A 1 180 ? 9.796 16.626 -4.980 1.00 71.50 180 ALA A N 1
ATOM 1387 C CA . ALA A 1 180 ? 10.892 17.237 -4.217 1.00 71.50 180 ALA A CA 1
ATOM 1388 C C . ALA A 1 180 ? 11.628 18.397 -4.927 1.00 71.50 180 ALA A C 1
ATOM 1390 O O . ALA A 1 180 ? 12.613 18.911 -4.398 1.00 71.50 180 ALA A O 1
ATOM 1391 N N . GLY A 1 181 ? 11.159 18.837 -6.097 1.00 60.31 181 GLY A N 1
ATOM 1392 C CA . GLY A 1 181 ? 11.842 19.830 -6.920 1.00 60.31 181 GLY A CA 1
ATOM 1393 C C . GLY A 1 181 ? 13.048 19.245 -7.661 1.00 60.31 181 GLY A C 1
ATOM 1394 O O . GLY A 1 181 ? 13.555 18.170 -7.338 1.00 60.31 181 GLY A O 1
ATOM 1395 N N . ALA A 1 182 ? 13.478 19.948 -8.708 1.00 55.69 182 ALA A N 1
ATOM 1396 C CA . ALA A 1 182 ? 14.490 19.509 -9.663 1.00 55.69 182 ALA A CA 1
ATOM 1397 C C . ALA A 1 182 ? 15.903 19.431 -9.053 1.00 55.69 182 ALA A C 1
ATOM 1399 O O . ALA A 1 182 ? 16.744 20.272 -9.353 1.00 55.69 182 ALA A O 1
ATOM 1400 N N . ASP A 1 183 ? 16.184 18.424 -8.222 1.00 59.59 183 ASP A N 1
ATOM 1401 C CA . ASP A 1 183 ? 17.555 17.956 -7.990 1.00 59.59 183 ASP A CA 1
ATOM 1402 C C . ASP A 1 183 ? 17.998 17.163 -9.238 1.00 59.59 183 ASP A C 1
ATOM 1404 O O . ASP A 1 183 ? 17.666 15.978 -9.367 1.00 59.59 183 ASP A O 1
ATOM 1408 N N . PRO A 1 184 ? 18.713 17.785 -10.197 1.00 57.78 184 PRO A N 1
ATOM 1409 C CA . PRO A 1 184 ? 18.996 17.179 -11.495 1.00 57.78 184 PRO A CA 1
ATOM 1410 C C . PRO A 1 184 ? 20.050 16.068 -11.394 1.00 57.78 184 PRO A C 1
ATOM 1412 O O . PRO A 1 184 ? 20.312 15.377 -12.371 1.00 57.78 184 PRO A O 1
ATOM 1415 N N . ILE A 1 185 ? 20.662 15.879 -10.219 1.00 62.66 185 ILE A N 1
ATOM 1416 C CA . ILE A 1 185 ? 21.719 14.886 -9.999 1.00 62.66 185 ILE A CA 1
ATOM 1417 C C . ILE A 1 185 ? 21.139 13.463 -9.982 1.00 62.66 185 ILE A C 1
ATOM 1419 O O . ILE A 1 185 ? 21.853 12.483 -10.206 1.00 62.66 185 ILE A O 1
ATOM 1423 N N . ARG A 1 186 ? 19.836 13.313 -9.715 1.00 79.94 186 ARG A N 1
ATOM 1424 C CA . ARG A 1 186 ? 19.193 12.001 -9.602 1.00 79.94 186 ARG A CA 1
ATOM 1425 C C . ARG A 1 186 ? 18.548 11.590 -10.920 1.00 79.94 186 ARG A C 1
ATOM 1427 O O . ARG A 1 186 ? 17.644 12.256 -11.408 1.00 79.94 186 ARG A O 1
ATOM 1434 N N . TYR A 1 187 ? 18.924 10.407 -11.407 1.00 85.69 187 TYR A N 1
ATOM 1435 C CA . TYR A 1 187 ? 18.412 9.807 -12.646 1.00 85.69 187 TYR A CA 1
ATOM 1436 C C . TYR A 1 187 ? 16.880 9.856 -12.792 1.00 85.69 187 TYR A C 1
ATOM 1438 O O . TYR A 1 187 ? 16.362 10.258 -13.828 1.00 85.69 187 TYR A O 1
ATOM 1446 N N . THR A 1 188 ? 16.138 9.500 -11.738 1.00 84.69 188 THR A N 1
ATOM 1447 C CA . THR A 1 188 ? 14.664 9.534 -11.757 1.00 84.69 188 THR A CA 1
ATOM 1448 C C . THR A 1 188 ? 14.120 10.946 -11.967 1.00 84.69 188 THR A C 1
ATOM 1450 O O . THR A 1 188 ? 13.171 11.126 -12.718 1.00 84.69 188 THR A O 1
ATOM 1453 N N . THR A 1 189 ? 14.716 11.944 -11.313 1.00 84.31 189 THR A N 1
ATOM 1454 C CA . THR A 1 189 ? 14.293 13.345 -11.423 1.00 84.31 189 THR A CA 1
ATOM 1455 C C . THR A 1 189 ? 14.590 13.883 -12.819 1.00 84.31 189 THR A C 1
ATOM 1457 O O . THR A 1 189 ? 13.748 14.557 -13.402 1.00 84.31 189 THR A O 1
ATOM 1460 N N . GLN A 1 190 ? 15.744 13.525 -13.389 1.00 86.06 190 GLN A N 1
ATOM 1461 C CA . GLN A 1 190 ? 16.083 13.856 -14.771 1.00 86.06 190 GLN A CA 1
ATOM 1462 C C . GLN A 1 190 ? 15.046 13.296 -15.757 1.00 86.06 190 GLN A C 1
ATOM 1464 O O . GLN A 1 190 ? 14.504 14.056 -16.551 1.00 86.06 190 GLN A O 1
ATOM 1469 N N . LEU A 1 191 ? 14.720 12.002 -15.673 1.00 89.50 191 LEU A N 1
ATOM 1470 C CA . LEU A 1 191 ? 13.732 11.384 -16.566 1.00 89.50 191 LEU A CA 1
ATOM 1471 C C . LEU A 1 191 ? 12.351 12.029 -16.472 1.00 89.50 191 LEU A C 1
ATOM 1473 O O . LEU A 1 191 ? 11.727 12.286 -17.496 1.00 89.50 191 LEU A O 1
ATOM 1477 N N . LEU A 1 192 ? 11.885 12.306 -15.251 1.00 89.44 192 LEU A N 1
ATOM 1478 C CA . LEU A 1 192 ? 10.595 12.961 -15.037 1.00 89.44 192 LEU A CA 1
ATOM 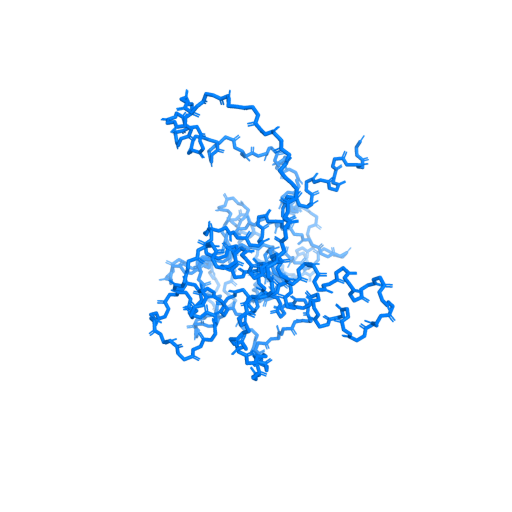1479 C C . LEU A 1 192 ? 10.580 14.385 -15.617 1.00 89.44 192 LEU A C 1
ATOM 1481 O O . LEU A 1 192 ? 9.576 14.789 -16.197 1.00 89.44 192 LEU A O 1
ATOM 1485 N N . ASN A 1 193 ? 11.696 15.116 -15.523 1.00 88.06 193 ASN A N 1
ATOM 1486 C CA . ASN A 1 193 ? 11.844 16.449 -16.115 1.00 88.06 193 ASN A CA 1
ATOM 1487 C C . ASN A 1 193 ? 11.938 16.419 -17.651 1.00 88.06 193 ASN A C 1
ATOM 1489 O O . ASN A 1 193 ? 11.491 17.360 -18.301 1.00 88.06 193 ASN A O 1
ATOM 1493 N N . GLU A 1 194 ? 12.506 15.357 -18.232 1.00 90.19 194 GLU A N 1
ATOM 1494 C CA . GLU A 1 194 ? 12.554 15.133 -19.688 1.00 90.19 194 GLU A CA 1
ATOM 1495 C C . GLU A 1 194 ? 11.174 14.773 -20.276 1.00 90.19 194 GLU A C 1
ATOM 1497 O O . GLU A 1 194 ? 10.993 14.800 -21.493 1.00 90.19 194 GLU A O 1
ATOM 1502 N N . GLY A 1 195 ? 10.183 14.490 -19.425 1.00 91.06 195 GLY A N 1
ATOM 1503 C CA . GLY A 1 195 ? 8.790 14.310 -19.816 1.00 91.06 195 GLY A CA 1
ATOM 1504 C C . GLY A 1 195 ? 8.404 12.869 -20.151 1.00 91.06 195 GLY A C 1
ATOM 1505 O O . GLY A 1 195 ? 9.202 11.924 -20.123 1.00 91.06 195 GLY A O 1
ATOM 1506 N N . ARG A 1 196 ? 7.115 12.690 -20.456 1.00 95.12 196 ARG A N 1
ATOM 1507 C CA . ARG A 1 196 ? 6.504 11.373 -20.698 1.00 95.12 196 ARG A CA 1
ATOM 1508 C C . ARG A 1 196 ? 7.087 10.675 -21.927 1.00 95.12 196 ARG A C 1
ATOM 1510 O O . ARG A 1 196 ? 7.216 9.456 -21.916 1.00 95.12 196 ARG A O 1
ATOM 1517 N N . GLU A 1 197 ? 7.463 11.430 -22.959 1.00 96.56 197 GLU A N 1
ATOM 1518 C CA . GLU A 1 197 ? 8.000 10.909 -24.217 1.00 96.56 197 GLU A CA 1
ATOM 1519 C C . GLU A 1 197 ? 9.321 10.180 -23.966 1.00 96.56 197 GLU A C 1
ATOM 1521 O O . GLU A 1 197 ? 9.505 9.041 -24.401 1.00 96.56 197 GLU A O 1
ATOM 1526 N N . ARG A 1 198 ? 10.207 10.788 -23.170 1.00 96.38 198 ARG A N 1
ATOM 1527 C CA . ARG A 1 198 ? 11.462 10.158 -22.766 1.00 96.38 198 ARG A CA 1
ATOM 1528 C C . ARG A 1 198 ? 11.240 8.938 -21.880 1.00 96.38 198 ARG A C 1
ATOM 1530 O O . ARG A 1 198 ? 11.883 7.907 -22.082 1.00 96.38 198 ARG A O 1
ATOM 1537 N N . CYS A 1 199 ? 10.337 9.038 -20.904 1.00 96.31 199 CYS A N 1
ATOM 1538 C CA . CYS A 1 199 ? 10.003 7.908 -20.037 1.00 96.31 199 CYS A CA 1
ATOM 1539 C C . CYS A 1 199 ? 9.487 6.712 -20.860 1.00 96.31 199 CYS A C 1
ATOM 1541 O O . CYS A 1 199 ? 9.909 5.579 -20.633 1.00 96.31 199 CYS A O 1
ATOM 1543 N N . ALA A 1 200 ? 8.624 6.968 -21.849 1.00 97.94 200 ALA A N 1
ATOM 1544 C CA . ALA A 1 200 ? 8.088 5.948 -22.746 1.00 97.94 200 ALA A CA 1
ATOM 1545 C C . ALA A 1 200 ? 9.171 5.340 -23.648 1.00 97.94 200 ALA A C 1
ATOM 1547 O O . ALA A 1 200 ? 9.195 4.123 -23.834 1.00 97.94 200 ALA A O 1
ATOM 1548 N N . GLN A 1 201 ? 10.100 6.158 -24.153 1.00 98.12 201 GLN A N 1
ATOM 1549 C CA . GLN A 1 201 ? 11.251 5.671 -24.913 1.00 98.12 201 GLN A CA 1
ATOM 1550 C C . GLN A 1 201 ? 12.071 4.664 -24.097 1.00 98.12 201 GLN A C 1
ATOM 1552 O O . GLN A 1 201 ? 12.356 3.576 -24.593 1.00 98.12 201 GLN A O 1
ATOM 1557 N N . LYS A 1 202 ? 12.396 4.987 -22.836 1.00 98.12 202 LYS A N 1
ATOM 1558 C CA . LYS A 1 202 ? 13.128 4.072 -21.946 1.00 98.12 202 LYS A CA 1
ATOM 1559 C C . LYS A 1 202 ? 12.391 2.750 -21.747 1.00 98.12 202 LYS A C 1
ATOM 1561 O O . LYS A 1 202 ? 13.013 1.703 -21.852 1.00 98.12 202 LYS A O 1
ATOM 1566 N N . VAL A 1 203 ? 11.073 2.780 -21.536 1.00 98.50 203 VAL A N 1
ATOM 1567 C CA . VAL A 1 203 ? 10.264 1.549 -21.464 1.00 98.50 203 VAL A CA 1
ATOM 1568 C C . VAL A 1 203 ? 10.395 0.713 -22.743 1.00 98.50 203 VAL A C 1
ATOM 1570 O O . VAL A 1 203 ? 10.525 -0.505 -22.658 1.00 98.50 203 VAL A O 1
ATOM 1573 N N . GLY A 1 204 ? 10.383 1.348 -23.919 1.00 98.31 204 GLY A N 1
ATOM 1574 C CA . GLY A 1 204 ? 10.575 0.664 -25.200 1.00 98.31 204 GLY A CA 1
ATOM 1575 C C . GLY A 1 204 ? 11.953 0.011 -25.339 1.00 98.31 204 GLY A C 1
ATOM 1576 O O . GLY A 1 204 ? 12.031 -1.149 -25.740 1.00 98.31 204 GLY A O 1
ATOM 1577 N N . GLU A 1 205 ? 13.019 0.729 -24.971 1.00 98.25 205 GLU A N 1
ATOM 1578 C CA . GLU A 1 205 ? 14.400 0.217 -24.965 1.00 98.25 205 GLU A CA 1
ATOM 1579 C C . GLU A 1 205 ? 14.519 -1.027 -24.068 1.00 98.25 205 GLU A C 1
ATOM 1581 O O . GLU A 1 205 ? 14.872 -2.102 -24.560 1.00 98.25 205 GLU A O 1
ATOM 1586 N N . GLU A 1 206 ? 14.104 -0.932 -22.799 1.00 98.50 206 GLU A N 1
ATOM 1587 C CA . GLU A 1 206 ? 14.229 -2.052 -21.852 1.00 98.50 206 GLU A CA 1
ATOM 1588 C C . GLU A 1 206 ? 13.345 -3.249 -22.221 1.00 98.50 206 GLU A C 1
ATOM 1590 O O . GLU A 1 206 ? 13.697 -4.405 -21.969 1.00 98.50 206 GLU A O 1
ATOM 1595 N N . ALA A 1 207 ? 12.191 -3.008 -22.853 1.00 98.62 207 ALA A N 1
ATOM 1596 C CA . ALA A 1 207 ? 11.341 -4.085 -23.351 1.00 98.62 207 ALA A CA 1
ATOM 1597 C C . ALA A 1 207 ? 12.040 -4.884 -24.462 1.00 98.62 207 ALA A C 1
ATOM 1599 O O . ALA A 1 207 ? 11.986 -6.117 -24.462 1.00 98.62 207 ALA A O 1
ATOM 1600 N N . VAL A 1 208 ? 12.719 -4.201 -25.390 1.00 98.50 208 VAL A N 1
ATOM 1601 C CA . VAL A 1 208 ? 13.495 -4.855 -26.453 1.00 98.50 208 VAL A CA 1
ATOM 1602 C C . VAL A 1 208 ? 14.693 -5.604 -25.862 1.00 98.50 208 VAL A C 1
ATOM 1604 O O . VAL A 1 208 ? 14.900 -6.769 -26.211 1.00 98.50 208 VAL A O 1
ATOM 1607 N N . GLU A 1 209 ? 15.432 -4.994 -24.931 1.00 98.12 209 GLU A N 1
ATOM 1608 C CA . GLU A 1 209 ? 16.568 -5.636 -24.248 1.00 98.12 209 GLU A CA 1
ATOM 1609 C C . GLU A 1 209 ? 16.130 -6.897 -23.482 1.00 98.12 209 GLU A C 1
ATOM 1611 O O . GLU A 1 209 ? 16.740 -7.962 -23.631 1.00 98.12 209 GLU A O 1
ATOM 1616 N N . THR A 1 210 ? 14.998 -6.835 -22.773 1.00 98.56 210 THR A N 1
ATOM 1617 C CA . THR A 1 210 ? 14.397 -7.982 -22.069 1.00 98.56 210 THR A CA 1
ATOM 1618 C C . THR A 1 210 ? 14.083 -9.138 -23.024 1.00 98.56 210 THR A C 1
ATOM 1620 O O . THR A 1 210 ? 14.414 -10.296 -22.742 1.00 98.56 210 THR A O 1
ATOM 1623 N N . VAL A 1 211 ? 13.469 -8.848 -24.179 1.00 98.31 211 VAL A N 1
ATOM 1624 C CA . VAL A 1 211 ? 13.143 -9.868 -25.192 1.00 98.31 211 VAL A CA 1
ATOM 1625 C C . VAL A 1 211 ? 14.414 -10.495 -25.767 1.00 98.31 211 VAL A C 1
ATOM 1627 O O . VAL A 1 211 ? 14.492 -11.722 -25.881 1.00 98.31 211 VAL A O 1
ATOM 1630 N N . ILE A 1 212 ? 15.427 -9.686 -26.088 1.00 97.94 212 ILE A N 1
ATOM 1631 C CA . ILE A 1 212 ? 16.715 -10.174 -26.602 1.00 97.94 212 ILE A CA 1
ATOM 1632 C C . ILE A 1 212 ? 17.396 -11.083 -25.572 1.00 97.94 212 ILE A C 1
ATOM 1634 O O . ILE A 1 212 ? 17.851 -12.174 -25.928 1.00 97.94 212 ILE A O 1
ATOM 1638 N N . ALA A 1 213 ? 17.429 -10.688 -24.296 1.00 97.56 213 ALA A N 1
ATOM 1639 C CA . ALA A 1 213 ? 18.029 -11.483 -23.226 1.00 97.56 213 ALA A CA 1
ATOM 1640 C C . ALA A 1 213 ? 17.312 -12.831 -23.024 1.00 97.56 213 ALA A C 1
ATOM 1642 O O . ALA A 1 213 ? 17.967 -13.869 -22.851 1.00 97.56 213 ALA A O 1
ATOM 1643 N N . ALA A 1 214 ? 15.975 -12.838 -23.112 1.00 97.75 214 ALA A N 1
ATOM 1644 C CA . ALA A 1 214 ? 15.164 -14.052 -23.039 1.00 97.75 214 ALA A CA 1
ATOM 1645 C C . ALA A 1 214 ? 15.460 -15.010 -24.205 1.00 97.75 214 ALA A C 1
ATOM 1647 O O . ALA A 1 214 ? 15.751 -16.190 -23.983 1.00 97.75 214 ALA A O 1
ATOM 1648 N N . VAL A 1 215 ? 15.438 -14.504 -25.444 1.00 98.00 215 VAL A N 1
ATOM 1649 C CA . VAL A 1 215 ? 15.721 -15.298 -26.656 1.00 98.00 215 VAL A CA 1
ATOM 1650 C C . VAL A 1 215 ? 17.160 -15.816 -26.650 1.00 98.00 215 VAL A C 1
ATOM 1652 O O . VAL A 1 215 ? 17.406 -16.975 -26.989 1.00 98.00 215 VAL A O 1
ATOM 1655 N N . GLY A 1 216 ? 18.107 -14.992 -26.198 1.00 95.94 216 GLY A N 1
ATOM 1656 C CA . GLY A 1 216 ? 19.519 -15.343 -26.067 1.00 95.94 216 GLY A CA 1
ATOM 1657 C C . GLY A 1 216 ? 19.834 -16.349 -24.954 1.00 95.94 216 GLY A C 1
ATOM 1658 O O . GLY A 1 216 ? 20.993 -16.737 -24.821 1.00 95.94 216 GLY A O 1
ATOM 1659 N N . LYS A 1 217 ? 18.839 -16.783 -24.160 1.00 88.62 217 LYS A N 1
ATOM 1660 C CA . LYS A 1 217 ? 18.993 -17.692 -23.006 1.00 88.62 217 LYS A CA 1
ATOM 1661 C C . LYS A 1 217 ? 20.025 -17.200 -21.988 1.00 88.62 217 LYS A C 1
ATOM 1663 O O . LYS A 1 217 ? 20.808 -17.985 -21.452 1.00 88.62 217 LYS A O 1
ATOM 1668 N N . LYS A 1 218 ? 20.018 -15.896 -21.713 1.00 92.81 218 LYS A N 1
ATOM 1669 C CA . LYS A 1 218 ? 20.940 -15.254 -20.774 1.00 92.81 218 LYS A CA 1
ATOM 1670 C C . LYS A 1 218 ? 20.207 -14.907 -19.473 1.00 92.81 218 LYS A C 1
ATOM 1672 O O . LYS A 1 218 ? 19.684 -13.803 -19.347 1.00 92.81 218 LYS A O 1
ATOM 1677 N N . PRO A 1 219 ? 20.147 -15.820 -18.487 1.00 93.31 219 PRO A N 1
ATOM 1678 C CA . PRO A 1 219 ? 19.279 -15.658 -17.319 1.00 93.31 219 PRO A CA 1
ATOM 1679 C C . PRO A 1 219 ? 19.635 -14.437 -16.465 1.00 93.31 219 PRO A C 1
ATOM 1681 O O . PRO A 1 219 ? 18.744 -13.771 -15.956 1.00 93.31 219 PRO A O 1
ATOM 1684 N N . HIS A 1 220 ? 20.924 -14.114 -16.332 1.00 96.00 220 HIS A N 1
ATOM 1685 C CA . HIS A 1 220 ? 21.356 -12.945 -15.566 1.00 96.00 220 HIS A CA 1
ATOM 1686 C C . HIS A 1 220 ? 20.983 -11.623 -16.256 1.00 96.00 220 HIS A C 1
ATOM 1688 O O . HIS A 1 220 ? 20.492 -10.714 -15.596 1.00 96.00 220 HIS A O 1
ATOM 1694 N N . GLU A 1 221 ? 21.179 -11.522 -17.577 1.00 96.75 221 GLU A N 1
ATOM 1695 C CA . GLU A 1 221 ? 20.750 -10.343 -18.347 1.00 96.75 221 GLU A CA 1
ATOM 1696 C C . GLU A 1 221 ? 19.226 -10.204 -18.298 1.00 96.75 221 GLU A C 1
ATOM 1698 O O . GLU A 1 221 ? 18.733 -9.127 -17.995 1.00 96.75 221 GLU A O 1
ATOM 1703 N N . LEU A 1 222 ? 18.479 -11.303 -18.456 1.00 98.06 222 LEU A N 1
ATOM 1704 C CA . LEU A 1 222 ? 17.018 -11.278 -18.397 1.00 98.06 222 LEU A CA 1
ATOM 1705 C C . LEU A 1 222 ? 16.495 -10.665 -17.091 1.00 98.06 222 LEU A C 1
ATOM 1707 O O . LEU A 1 222 ? 15.576 -9.852 -17.128 1.00 98.06 222 LEU A O 1
ATOM 1711 N N . ILE A 1 223 ? 17.070 -11.040 -15.946 1.00 98.19 223 ILE A N 1
ATOM 1712 C CA . ILE A 1 223 ? 16.657 -10.496 -14.647 1.00 98.19 223 ILE A CA 1
ATOM 1713 C C . ILE A 1 223 ? 16.959 -8.996 -14.548 1.00 98.19 223 ILE A C 1
ATOM 1715 O O . ILE A 1 223 ? 16.106 -8.254 -14.068 1.00 98.19 223 ILE A O 1
ATOM 1719 N N . ASN A 1 224 ? 18.126 -8.549 -15.022 1.00 97.75 224 ASN A N 1
ATOM 1720 C CA . ASN A 1 224 ? 18.492 -7.131 -14.982 1.00 97.75 224 ASN A CA 1
ATOM 1721 C C . ASN A 1 224 ? 17.604 -6.286 -15.899 1.00 97.75 224 ASN A C 1
ATOM 1723 O O . ASN A 1 224 ? 17.009 -5.327 -15.420 1.00 97.75 224 ASN A O 1
ATOM 1727 N N . GLU A 1 225 ? 17.424 -6.687 -17.159 1.00 98.25 225 GLU A N 1
ATOM 1728 C CA . GLU A 1 225 ? 16.611 -5.902 -18.098 1.00 98.25 225 GLU A CA 1
ATOM 1729 C C . GLU A 1 225 ? 15.120 -5.933 -17.711 1.00 98.25 225 GLU A C 1
ATOM 1731 O O . GLU A 1 225 ? 14.409 -4.942 -17.855 1.00 98.25 225 GLU A O 1
ATOM 1736 N N . THR A 1 226 ? 14.643 -7.022 -17.089 1.00 98.31 226 THR A N 1
ATOM 1737 C CA . THR A 1 226 ? 13.290 -7.051 -16.503 1.00 98.31 226 THR A CA 1
ATOM 1738 C C . THR A 1 226 ? 13.168 -6.088 -15.319 1.00 98.31 226 THR A C 1
ATOM 1740 O O . THR A 1 226 ? 12.129 -5.448 -15.150 1.00 98.31 226 THR A O 1
ATOM 1743 N N . ALA A 1 227 ? 14.201 -5.984 -14.478 1.00 97.81 227 ALA A N 1
ATOM 1744 C CA . ALA A 1 227 ? 14.208 -5.042 -13.364 1.00 97.81 227 ALA A CA 1
ATOM 1745 C C . ALA A 1 227 ? 14.203 -3.587 -13.862 1.00 97.81 227 ALA A C 1
ATOM 1747 O O . ALA A 1 227 ? 13.425 -2.781 -13.343 1.00 97.81 227 ALA A O 1
ATOM 1748 N N . ASP A 1 228 ? 14.990 -3.276 -14.895 1.00 97.88 228 ASP A N 1
ATOM 1749 C CA . ASP A 1 228 ? 15.022 -1.955 -15.528 1.00 97.88 228 ASP A CA 1
ATOM 1750 C C . ASP A 1 228 ? 13.680 -1.639 -16.206 1.00 97.88 228 ASP A C 1
ATOM 1752 O O . ASP A 1 228 ? 13.109 -0.569 -15.974 1.00 97.88 228 ASP A O 1
ATOM 1756 N N . LEU A 1 229 ? 13.086 -2.600 -16.920 1.00 98.50 229 LEU A N 1
ATOM 1757 C CA . LEU A 1 229 ? 11.749 -2.464 -17.498 1.00 98.50 229 LEU A CA 1
ATOM 1758 C C . LEU A 1 229 ? 10.687 -2.159 -16.433 1.00 98.50 229 LEU A C 1
ATOM 1760 O O . LEU A 1 229 ? 9.885 -1.240 -16.606 1.00 98.50 229 LEU A O 1
ATOM 1764 N N . LEU A 1 230 ? 10.675 -2.902 -15.320 1.00 97.56 230 LEU A N 1
ATOM 1765 C CA . LEU A 1 230 ? 9.739 -2.658 -14.219 1.00 97.56 230 LEU A CA 1
ATOM 1766 C C . LEU A 1 230 ? 9.954 -1.274 -13.602 1.00 97.56 230 LEU A C 1
ATOM 1768 O O . LEU A 1 230 ? 8.984 -0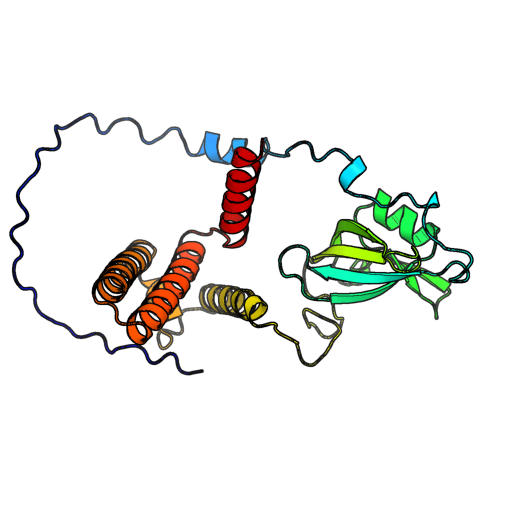.548 -13.385 1.00 97.56 230 LEU A O 1
ATOM 1772 N N . PHE A 1 231 ? 11.204 -0.883 -13.354 1.00 97.50 231 PHE A N 1
ATOM 1773 C CA . PHE A 1 231 ? 11.528 0.442 -12.833 1.00 97.50 231 PHE A CA 1
ATOM 1774 C C . PHE A 1 231 ? 11.035 1.554 -13.769 1.00 97.50 231 PHE A C 1
ATOM 1776 O O . PHE A 1 231 ? 10.327 2.462 -13.329 1.00 97.50 231 PHE A O 1
ATOM 1783 N N . HIS A 1 232 ? 11.353 1.468 -15.062 1.00 97.88 232 HIS A N 1
ATOM 1784 C CA . HIS A 1 232 ? 10.947 2.461 -16.055 1.00 97.88 232 HIS A CA 1
ATOM 1785 C C . HIS A 1 232 ? 9.4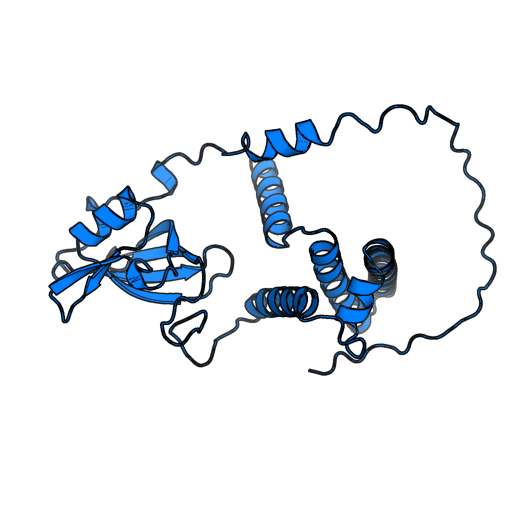36 2.513 -16.257 1.00 97.88 232 HIS A C 1
ATOM 1787 O O . HIS A 1 232 ? 8.889 3.602 -16.432 1.00 97.88 232 HIS A O 1
ATOM 1793 N N . MET A 1 233 ? 8.750 1.375 -16.143 1.00 97.94 233 MET A N 1
ATOM 1794 C CA . MET A 1 233 ? 7.291 1.335 -16.159 1.00 97.94 233 MET A CA 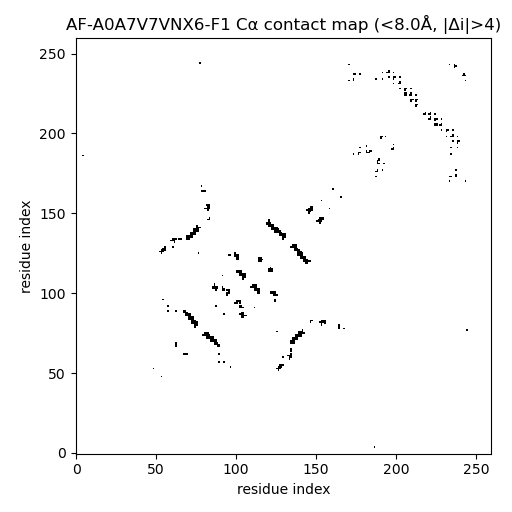1
ATOM 1795 C C . MET A 1 233 ? 6.696 2.126 -14.986 1.00 97.94 233 MET A C 1
ATOM 1797 O O . MET A 1 233 ? 5.789 2.927 -15.192 1.00 97.94 233 MET A O 1
ATOM 1801 N N . LEU A 1 234 ? 7.225 1.966 -13.767 1.00 96.88 234 LEU A N 1
ATOM 1802 C CA . LEU A 1 234 ? 6.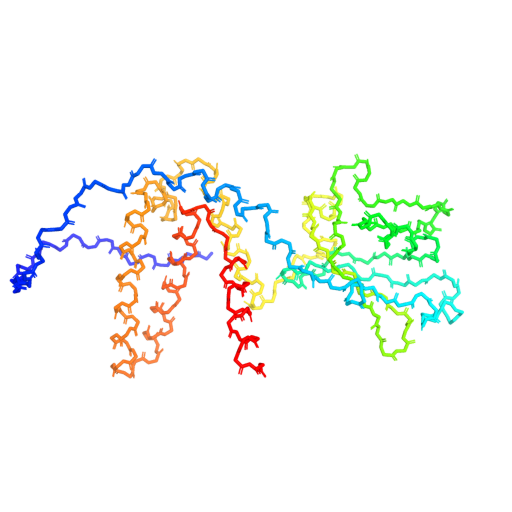761 2.729 -12.599 1.00 96.88 234 LEU A CA 1
ATOM 1803 C C . LEU A 1 234 ? 7.002 4.239 -12.757 1.00 96.88 234 LEU A C 1
ATOM 1805 O O . LEU A 1 234 ? 6.140 5.041 -12.400 1.00 96.88 234 LEU A O 1
ATOM 1809 N N . VAL A 1 235 ? 8.151 4.634 -13.318 1.00 96.06 235 VAL A N 1
ATOM 1810 C CA . VAL A 1 235 ? 8.456 6.048 -13.604 1.00 96.06 235 VAL A CA 1
ATOM 1811 C C . VAL A 1 235 ? 7.511 6.617 -14.665 1.00 96.06 235 VAL A C 1
ATOM 1813 O O . VAL A 1 235 ? 7.006 7.725 -14.493 1.00 96.06 235 VAL A O 1
ATOM 1816 N N . LEU A 1 236 ? 7.223 5.860 -15.728 1.00 96.81 236 LEU A N 1
ATOM 1817 C CA . LEU A 1 236 ? 6.274 6.268 -16.763 1.00 96.81 236 LEU A CA 1
ATOM 1818 C C . LEU A 1 236 ? 4.860 6.445 -16.197 1.00 96.81 236 LEU A C 1
ATOM 1820 O O . LEU A 1 236 ? 4.223 7.457 -16.475 1.00 96.81 236 LEU A O 1
ATOM 1824 N N . LEU A 1 237 ? 4.383 5.506 -15.374 1.00 96.62 237 LEU A N 1
ATOM 1825 C CA . LEU A 1 237 ? 3.079 5.620 -14.712 1.00 96.62 237 LEU A CA 1
ATOM 1826 C C . LEU A 1 237 ? 2.990 6.906 -13.880 1.00 96.62 237 LEU A C 1
ATOM 1828 O O . LEU A 1 237 ? 2.029 7.662 -14.030 1.00 96.62 237 LEU A O 1
ATOM 1832 N N . 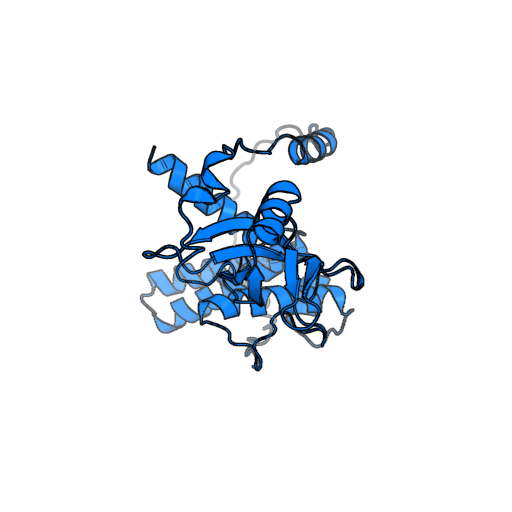GLN A 1 238 ? 4.034 7.217 -13.101 1.00 94.69 238 GLN A N 1
ATOM 1833 C CA . GLN A 1 238 ? 4.118 8.475 -12.356 1.00 94.69 238 GLN A CA 1
ATOM 1834 C C . GLN A 1 238 ? 4.085 9.704 -13.280 1.00 94.69 238 GLN A C 1
ATOM 1836 O O . GLN A 1 238 ? 3.362 10.656 -12.986 1.00 94.69 238 GLN A O 1
ATOM 1841 N N . ALA A 1 239 ? 4.829 9.695 -14.392 1.00 93.69 239 ALA A N 1
ATOM 1842 C CA . ALA A 1 239 ? 4.833 10.786 -15.375 1.00 93.69 239 ALA A CA 1
ATOM 1843 C C . ALA A 1 239 ? 3.459 10.981 -16.047 1.00 93.69 239 ALA A C 1
ATOM 1845 O O . ALA A 1 239 ? 3.087 12.096 -16.409 1.00 93.69 239 ALA A O 1
ATOM 1846 N N . CYS A 1 240 ? 2.687 9.901 -16.183 1.00 94.50 240 CYS A N 1
ATOM 1847 C CA . CYS A 1 240 ? 1.322 9.905 -16.704 1.00 94.50 240 CYS A CA 1
ATOM 1848 C C . CYS A 1 240 ? 0.248 10.148 -15.628 1.00 94.50 240 CYS A C 1
ATOM 1850 O O . CYS A 1 240 ? -0.938 10.038 -15.938 1.00 94.50 240 CYS A O 1
ATOM 1852 N N . ASN A 1 241 ? 0.624 10.462 -14.381 1.00 92.44 241 ASN A N 1
ATOM 1853 C CA . ASN A 1 241 ? -0.298 10.609 -13.245 1.00 92.44 241 ASN A CA 1
ATOM 1854 C C . ASN A 1 241 ? -1.232 9.397 -13.057 1.00 92.44 241 ASN A C 1
ATOM 1856 O O . ASN A 1 241 ? -2.409 9.551 -12.730 1.00 92.44 241 ASN A O 1
ATOM 1860 N N . SER A 1 242 ? -0.715 8.195 -13.312 1.00 93.88 242 SER A N 1
ATOM 1861 C CA . SER A 1 242 ? -1.427 6.923 -13.170 1.00 93.88 242 SER A CA 1
ATOM 1862 C C . SER A 1 242 ? -0.814 6.109 -12.033 1.00 93.88 242 SER A C 1
ATOM 1864 O O . SER A 1 242 ? 0.409 6.090 -11.879 1.00 93.88 242 SER A O 1
ATOM 1866 N N . ASP A 1 243 ? -1.640 5.421 -11.244 1.00 89.31 243 ASP A N 1
ATOM 1867 C CA . ASP A 1 243 ? -1.155 4.612 -10.126 1.00 89.31 243 ASP A CA 1
ATOM 1868 C C . ASP A 1 243 ? -0.853 3.172 -10.583 1.00 89.31 243 ASP A C 1
ATOM 1870 O O . ASP A 1 243 ? -1.596 2.552 -11.348 1.00 89.31 243 ASP A O 1
ATOM 1874 N N . PHE A 1 244 ? 0.232 2.586 -10.077 1.00 93.44 244 PHE A N 1
ATOM 1875 C CA . PHE A 1 244 ? 0.514 1.161 -10.247 1.00 93.44 244 PHE A CA 1
ATOM 1876 C C . PHE A 1 244 ? -0.609 0.277 -9.680 1.00 93.44 244 PHE A C 1
ATOM 1878 O O . PHE A 1 244 ? -0.882 -0.802 -10.215 1.00 93.44 244 PHE A O 1
ATOM 1885 N N . PHE A 1 245 ? -1.307 0.731 -8.635 1.00 90.69 245 PHE A N 1
ATOM 1886 C CA . PHE A 1 245 ? -2.453 -0.000 -8.092 1.00 90.69 245 PHE A CA 1
ATOM 1887 C C . PHE A 1 245 ? -3.631 -0.082 -9.080 1.00 90.69 245 PHE A C 1
ATOM 1889 O O . PHE A 1 245 ? -4.347 -1.087 -9.061 1.00 90.69 245 PHE A O 1
ATOM 1896 N N . ASP A 1 246 ? -3.775 0.871 -10.009 1.00 92.12 246 ASP A N 1
ATOM 1897 C CA . ASP A 1 246 ? -4.772 0.794 -11.089 1.00 92.12 246 ASP A CA 1
ATOM 1898 C C . ASP A 1 246 ? -4.422 -0.314 -12.095 1.00 92.12 246 ASP A C 1
ATOM 1900 O O . ASP A 1 246 ? -5.297 -1.041 -12.578 1.00 92.12 246 ASP A O 1
ATOM 1904 N N . VAL A 1 247 ? -3.126 -0.509 -12.368 1.00 95.06 247 VAL A N 1
ATOM 1905 C CA . VAL A 1 247 ? -2.634 -1.616 -13.206 1.00 95.06 247 VAL A CA 1
ATOM 1906 C C . VAL A 1 247 ? -2.941 -2.962 -12.550 1.00 95.06 247 VAL A C 1
ATOM 1908 O O . VAL A 1 247 ? -3.449 -3.869 -13.216 1.00 95.06 247 VAL A O 1
ATOM 1911 N N . ILE A 1 248 ? -2.698 -3.091 -11.240 1.00 93.69 248 ILE A N 1
ATOM 1912 C CA . ILE A 1 248 ? -3.053 -4.296 -10.474 1.00 93.69 248 ILE A CA 1
ATOM 1913 C C . ILE A 1 248 ? -4.559 -4.564 -10.561 1.00 93.69 248 ILE A C 1
ATOM 1915 O O . ILE A 1 248 ? -4.970 -5.704 -10.788 1.00 93.69 248 ILE A O 1
ATOM 1919 N N . GLU A 1 249 ? -5.390 -3.536 -10.403 1.00 91.50 249 GLU A N 1
ATOM 1920 C CA . GLU A 1 249 ? -6.844 -3.681 -10.467 1.00 91.50 249 GLU A CA 1
ATOM 1921 C C . GLU A 1 249 ? -7.319 -4.118 -11.860 1.00 91.50 249 GLU A C 1
ATOM 1923 O O . GLU A 1 249 ? -8.157 -5.015 -12.000 1.00 91.50 249 GLU A O 1
ATOM 1928 N N . CYS A 1 250 ? -6.713 -3.569 -12.913 1.00 94.31 250 CYS A N 1
ATOM 1929 C CA . CYS A 1 250 ? -6.942 -4.009 -14.285 1.00 94.31 250 CYS A CA 1
ATOM 1930 C C . CYS A 1 250 ? -6.586 -5.496 -14.481 1.00 94.31 250 CYS A C 1
ATOM 1932 O O . CYS A 1 250 ? -7.366 -6.253 -15.072 1.00 94.31 250 CYS A O 1
ATOM 1934 N N . LEU A 1 251 ? -5.447 -5.950 -13.943 1.00 94.75 251 LEU A N 1
ATOM 1935 C CA . LEU A 1 251 ? -5.037 -7.358 -13.993 1.00 94.75 251 LEU A CA 1
ATOM 1936 C C . LEU A 1 251 ? -6.010 -8.274 -13.234 1.00 94.75 251 LEU A C 1
ATOM 1938 O O . LEU A 1 251 ? -6.413 -9.307 -13.777 1.00 94.75 251 LEU A O 1
ATOM 1942 N N . LYS A 1 252 ? -6.450 -7.881 -12.029 1.00 90.81 252 LYS A N 1
ATOM 1943 C CA . LYS A 1 252 ? -7.451 -8.622 -11.236 1.00 90.81 252 LYS A CA 1
ATOM 1944 C C . LYS A 1 252 ? -8.755 -8.807 -12.010 1.00 90.81 252 LYS A C 1
ATOM 1946 O O . LYS A 1 252 ? -9.230 -9.934 -12.151 1.00 90.81 252 LYS A O 1
ATOM 1951 N N . LYS A 1 253 ? -9.292 -7.727 -12.588 1.00 92.69 253 LYS A N 1
ATOM 1952 C CA . LYS A 1 253 ? -10.523 -7.765 -13.400 1.00 92.69 253 LYS A CA 1
ATOM 1953 C C . LYS A 1 253 ? -10.401 -8.726 -14.585 1.00 92.69 253 LYS A C 1
ATOM 1955 O O . LYS A 1 253 ? -11.324 -9.491 -14.858 1.00 92.69 253 LYS A O 1
ATOM 1960 N N . ARG A 1 254 ? -9.256 -8.725 -15.279 1.00 92.62 254 ARG A N 1
ATOM 1961 C CA . ARG A 1 254 ? -8.997 -9.635 -16.412 1.00 92.62 254 ARG A CA 1
ATOM 1962 C C . ARG A 1 254 ? -8.900 -11.099 -15.987 1.00 92.62 254 ARG A C 1
ATOM 1964 O O . ARG A 1 254 ? -9.321 -11.966 -16.745 1.00 92.62 254 ARG A O 1
ATOM 1971 N N . HIS A 1 255 ? -8.346 -11.376 -14.809 1.00 87.94 255 HIS A N 1
ATOM 1972 C CA . HIS A 1 255 ? -8.262 -12.736 -14.280 1.00 87.94 255 HIS A CA 1
ATOM 1973 C C . HIS A 1 255 ? -9.647 -13.283 -13.913 1.00 87.94 255 HIS A C 1
ATOM 1975 O O . HIS A 1 255 ? -9.995 -14.384 -14.332 1.00 87.94 255 HIS A O 1
ATOM 1981 N N . LEU A 1 256 ? -10.466 -12.484 -13.224 1.00 84.88 256 LEU A N 1
ATOM 1982 C CA . LEU A 1 256 ? -11.820 -12.878 -12.819 1.00 84.88 256 LEU A CA 1
ATOM 1983 C C . LEU A 1 256 ? -12.737 -13.148 -14.021 1.00 84.88 256 LEU A C 1
ATOM 1985 O O . LEU A 1 256 ? -13.450 -14.146 -14.024 1.00 84.88 256 LEU A O 1
ATOM 1989 N N . LYS A 1 257 ? -12.646 -12.334 -15.083 1.00 75.56 257 LYS A N 1
ATOM 1990 C CA . LYS A 1 257 ? -13.395 -12.553 -16.337 1.00 75.56 257 LYS A CA 1
ATOM 1991 C C . LYS A 1 257 ? -13.054 -13.858 -17.063 1.00 75.56 257 LYS A C 1
ATOM 1993 O O . LYS A 1 257 ? -13.825 -14.269 -17.912 1.00 75.56 257 LYS A O 1
ATOM 1998 N N . LYS A 1 258 ? -11.891 -14.467 -16.805 1.00 64.56 258 LYS A N 1
ATOM 1999 C CA . LYS A 1 258 ? -11.514 -15.757 -17.411 1.00 64.56 258 LYS A CA 1
ATOM 2000 C C . LYS A 1 258 ? -12.012 -16.964 -16.612 1.00 64.56 258 LYS A C 1
ATOM 2002 O O . LYS A 1 258 ? -11.925 -18.077 -17.117 1.00 64.56 258 LYS A O 1
ATOM 2007 N N . ILE A 1 259 ? -12.426 -16.754 -15.363 1.00 59.38 259 ILE A N 1
ATOM 2008 C CA . ILE A 1 259 ? -12.878 -17.814 -14.451 1.00 59.38 259 ILE A CA 1
ATOM 2009 C C . ILE A 1 259 ? -14.411 -17.960 -14.484 1.00 59.38 259 ILE A C 1
ATOM 2011 O O . ILE A 1 259 ? -14.920 -19.019 -14.125 1.00 59.38 259 ILE A O 1
ATOM 2015 N N . GLN A 1 260 ? -15.128 -16.921 -14.925 1.00 47.81 260 GLN A N 1
ATOM 2016 C CA . GLN A 1 260 ? -16.570 -16.935 -15.203 1.00 47.81 260 GLN A CA 1
ATOM 2017 C C . GLN A 1 260 ? -16.845 -17.383 -16.638 1.00 47.81 260 GLN A C 1
ATOM 2019 O O . GLN A 1 260 ? -17.849 -18.102 -16.829 1.00 47.81 260 GLN A O 1
#